Protein AF-A0A1P8WMQ2-F1 (afdb_monomer_lite)

Sequence (326 aa):
MNGSSTKLGIHRESLTVIGVAVLLTVVLLLLAFRSSSQPVKRKQDEFTGTETSKLLRLKKTDAVCQELLKRNGISLPVLRDCLLHLAKSRRTTNLNILLEWIKALPADAPYSEQQNASRVLSDMSATQRQHGQEQMSQWSKDDLSIAAKRMVTATELAAGPDRFDLPSTARETDRLKECLIVLPLIPSVAVQESYYDDIQLLLARSTHEQSTADDPLQRLLITTIARMRGRDADRARDLVELIVAKQHSALAIASLDQLPAESWPDQQLGFLAAAVIAFVADSNSEAERQTGFELGEKIANRLPEEKRSRFTKRLAELRANDSESR

Secondary structure (DSSP, 8-state):
---------SHHHHHHHHHHHHHHHHHHHHHHHHHT-------GGGGTT--HHHHTTS---HHHHHHHHTSTT--HHHHHHHHHHHHHHHTS-HHHHHHHHHHT--TT--HHHHHHHHHHHHTS-HHHHHHHHHHHHTS-GGG--HHHHHHHHHHHHTSSSS---TGGGGGSHHHHHHHHHHGGG---HHHHHHTHHHHHHHHHHHHHH---TT-HHHHHHHHHHHH--S-HHHHHHHHHHHHHTTSSHHHHHHHHTTS-GGGS-GGGHHHHHHHHHHHHHH---HHHHHHHHHHHHHHHHHS-HHHHHHHHHHHHHHHHHHHHT-

Radius of gyration: 30.51 Å; chains: 1; bounding box: 117×45×70 Å

Structure (mmCIF, N/CA/C/O backbone):
data_AF-A0A1P8WMQ2-F1
#
_entry.id   AF-A0A1P8WMQ2-F1
#
loop_
_atom_site.group_PDB
_atom_site.id
_atom_site.type_symbol
_atom_site.label_atom_id
_atom_site.label_alt_id
_atom_site.label_comp_id
_atom_site.label_asym_id
_atom_site.label_entity_id
_atom_site.label_seq_id
_atom_site.pdbx_PDB_ins_code
_atom_site.Cartn_x
_atom_site.Cartn_y
_atom_site.Cartn_z
_atom_site.occupancy
_atom_site.B_iso_or_equiv
_atom_site.auth_seq_id
_atom_site.auth_comp_id
_atom_site.auth_asym_id
_atom_site.auth_atom_id
_atom_site.pdbx_PDB_model_num
ATOM 1 N N . MET A 1 1 ? 88.265 -22.945 -44.107 1.00 40.03 1 MET A N 1
ATOM 2 C CA . MET A 1 1 ? 87.199 -23.217 -45.093 1.00 40.03 1 MET A CA 1
ATOM 3 C C . MET A 1 1 ? 85.959 -22.491 -44.619 1.00 40.03 1 MET A C 1
ATOM 5 O O . MET A 1 1 ? 85.492 -22.746 -43.518 1.00 40.03 1 MET A O 1
ATOM 9 N N . ASN A 1 2 ? 85.550 -21.503 -45.410 1.00 47.12 2 ASN A N 1
ATOM 10 C CA . ASN A 1 2 ? 84.383 -20.652 -45.198 1.00 47.12 2 ASN A CA 1
ATOM 11 C C . ASN A 1 2 ? 83.093 -21.430 -45.480 1.00 47.12 2 ASN A C 1
ATOM 13 O O . ASN A 1 2 ? 83.092 -22.292 -46.358 1.00 47.12 2 ASN A O 1
ATOM 17 N N . GLY A 1 3 ? 81.990 -21.063 -44.822 1.00 43.62 3 GLY A N 1
ATOM 18 C CA . GLY A 1 3 ? 80.672 -21.548 -45.228 1.00 43.62 3 GLY A CA 1
ATOM 19 C C . GLY A 1 3 ? 79.496 -21.139 -44.339 1.00 43.62 3 GLY A C 1
ATOM 20 O O . GLY A 1 3 ? 79.123 -21.880 -43.444 1.00 43.62 3 GLY A O 1
ATOM 21 N N . SER A 1 4 ? 78.851 -20.027 -44.711 1.00 47.84 4 SER A N 1
ATOM 22 C CA . SER A 1 4 ? 77.386 -19.848 -44.726 1.00 47.84 4 SER A CA 1
ATOM 23 C C . SER A 1 4 ? 76.618 -19.730 -43.394 1.00 47.84 4 SER A C 1
ATOM 25 O O . SER A 1 4 ? 75.991 -20.675 -42.921 1.00 47.84 4 SER A O 1
ATOM 27 N N . SER A 1 5 ? 76.504 -18.488 -42.912 1.00 57.53 5 SER A N 1
ATOM 28 C CA . SER A 1 5 ? 75.368 -17.998 -42.120 1.00 57.53 5 SER A CA 1
ATOM 29 C C . SER A 1 5 ? 74.633 -16.940 -42.944 1.00 57.53 5 SER A C 1
ATOM 31 O O . SER A 1 5 ? 75.267 -15.973 -43.358 1.00 57.53 5 SER A O 1
ATOM 33 N N . THR A 1 6 ? 73.345 -17.148 -43.246 1.00 57.28 6 THR A N 1
ATOM 34 C CA . THR A 1 6 ? 72.311 -16.119 -43.526 1.00 57.28 6 THR A CA 1
ATOM 35 C C . THR A 1 6 ? 71.041 -16.780 -44.074 1.00 57.28 6 THR A C 1
ATOM 37 O O . THR A 1 6 ? 71.061 -17.316 -45.176 1.00 57.28 6 THR A O 1
ATOM 40 N N . LYS A 1 7 ? 69.932 -16.719 -43.317 1.00 56.50 7 LYS A N 1
ATOM 41 C CA . LYS A 1 7 ? 68.525 -16.610 -43.786 1.00 56.50 7 LYS A CA 1
ATOM 42 C C . LYS A 1 7 ? 67.560 -16.795 -42.604 1.00 56.50 7 LYS A C 1
ATOM 44 O O . LYS A 1 7 ? 66.983 -17.855 -42.409 1.00 56.50 7 LYS A O 1
ATOM 49 N N . LEU A 1 8 ? 67.387 -15.748 -41.799 1.00 55.06 8 LEU A N 1
ATOM 50 C CA . LEU A 1 8 ? 66.342 -15.683 -40.765 1.00 55.06 8 LEU A CA 1
ATOM 51 C C . LEU A 1 8 ? 65.980 -14.213 -40.492 1.00 55.06 8 LEU A C 1
ATOM 53 O O . LEU A 1 8 ? 66.166 -13.696 -39.400 1.00 55.06 8 LEU A O 1
ATOM 57 N N . GLY A 1 9 ? 65.538 -13.503 -41.534 1.00 54.78 9 GLY A N 1
ATOM 58 C CA . GLY A 1 9 ? 65.237 -12.066 -41.450 1.00 54.78 9 GLY A CA 1
ATOM 59 C C . GLY A 1 9 ? 63.904 -11.622 -42.052 1.00 54.78 9 GLY A C 1
ATOM 60 O O . GLY A 1 9 ? 63.552 -10.466 -41.898 1.00 54.78 9 GLY A O 1
ATOM 61 N N . ILE A 1 10 ? 63.144 -12.504 -42.715 1.00 55.53 10 ILE A N 1
ATOM 62 C CA . ILE A 1 10 ? 62.021 -12.069 -43.576 1.00 55.53 10 ILE A CA 1
ATOM 63 C C . ILE A 1 10 ? 60.633 -12.301 -42.934 1.00 55.53 10 ILE A C 1
ATOM 65 O O . ILE A 1 10 ? 59.651 -11.697 -43.346 1.00 55.53 10 ILE A O 1
ATOM 69 N N . HIS A 1 11 ? 60.515 -13.095 -41.861 1.00 55.16 11 HIS A N 1
ATOM 70 C CA . HIS A 1 11 ? 59.199 -13.432 -41.280 1.00 55.16 11 HIS A CA 1
ATOM 71 C C . HIS A 1 11 ? 58.658 -12.471 -40.208 1.00 55.16 11 HIS A C 1
ATOM 73 O O . HIS A 1 11 ? 57.500 -12.602 -39.814 1.00 55.16 11 HIS A O 1
ATOM 79 N N . ARG A 1 12 ? 59.446 -11.504 -39.720 1.00 54.72 12 ARG A N 1
ATOM 80 C CA . ARG A 1 12 ? 58.975 -10.564 -38.681 1.00 54.72 12 ARG A CA 1
ATOM 81 C C . ARG A 1 12 ? 58.206 -9.366 -39.235 1.00 54.72 12 ARG A C 1
ATOM 83 O O . ARG A 1 12 ? 57.343 -8.848 -38.535 1.00 54.72 12 ARG A O 1
ATOM 90 N N . GLU A 1 13 ? 58.452 -8.973 -40.480 1.00 54.81 13 GLU A N 1
ATOM 91 C CA . GLU A 1 13 ? 57.785 -7.811 -41.083 1.00 54.81 13 GLU A CA 1
ATOM 92 C C . GLU A 1 13 ? 56.382 -8.138 -41.621 1.00 54.81 13 GLU A C 1
ATOM 94 O O . GLU A 1 13 ? 55.513 -7.274 -41.640 1.00 54.81 13 GLU A O 1
ATOM 99 N N . SER A 1 14 ? 56.091 -9.396 -41.978 1.00 57.28 14 SER A N 1
ATOM 100 C CA . SER A 1 14 ? 54.757 -9.779 -42.472 1.00 57.28 14 SER A CA 1
ATOM 101 C C . SER A 1 14 ? 53.695 -9.880 -41.367 1.00 57.28 14 SER A C 1
ATOM 103 O O . SER A 1 14 ? 52.508 -9.696 -41.626 1.00 57.28 14 SER A O 1
ATOM 105 N N . LEU A 1 15 ? 54.101 -10.164 -40.125 1.00 61.41 15 LEU A N 1
ATOM 106 C CA . LEU A 1 15 ? 53.186 -10.328 -38.986 1.00 61.41 15 LEU A CA 1
ATOM 107 C C . LEU A 1 15 ? 52.660 -8.991 -38.447 1.00 61.41 15 LEU A C 1
ATOM 109 O O . LEU A 1 15 ? 51.508 -8.908 -38.022 1.00 61.41 15 LEU A O 1
ATOM 113 N N . THR A 1 16 ? 53.465 -7.931 -38.509 1.00 72.88 16 THR A N 1
ATOM 114 C CA . THR A 1 16 ? 53.054 -6.590 -38.068 1.00 72.88 16 THR A CA 1
ATOM 115 C C . THR A 1 16 ? 52.024 -5.977 -39.015 1.00 72.88 16 THR A C 1
ATOM 117 O O . THR A 1 16 ? 51.050 -5.384 -38.555 1.00 72.88 16 THR A O 1
ATOM 120 N N . VAL A 1 17 ? 52.164 -6.191 -40.327 1.00 75.00 17 VAL A N 1
ATOM 121 C CA . VAL A 1 17 ? 51.228 -5.667 -41.337 1.00 75.00 17 VAL A CA 1
ATOM 122 C C . VAL A 1 17 ? 49.832 -6.287 -41.197 1.00 75.00 17 VAL A C 1
ATOM 124 O O . VAL A 1 17 ? 48.832 -5.569 -41.243 1.00 75.00 17 VAL A O 1
ATOM 127 N N . ILE A 1 18 ? 49.743 -7.599 -40.952 1.00 76.88 18 ILE A N 1
ATOM 128 C CA . ILE A 1 18 ? 48.455 -8.291 -40.765 1.00 76.88 18 ILE A CA 1
ATOM 129 C C . ILE A 1 18 ? 47.770 -7.832 -39.469 1.00 76.88 18 ILE A C 1
ATOM 131 O O . ILE A 1 18 ? 46.569 -7.563 -39.472 1.00 76.88 18 ILE A O 1
ATOM 135 N N . GLY A 1 19 ? 48.527 -7.684 -38.375 1.00 82.19 19 GLY A N 1
ATOM 136 C CA . GLY A 1 19 ? 47.988 -7.203 -37.098 1.00 82.19 19 GLY A CA 1
ATOM 137 C C . GLY A 1 19 ? 47.389 -5.798 -37.200 1.00 82.19 19 GLY A C 1
ATOM 138 O O . GLY A 1 19 ? 46.280 -5.563 -36.720 1.00 82.19 19 GLY A O 1
ATOM 139 N N . VAL A 1 20 ? 48.077 -4.884 -37.893 1.00 84.50 20 VAL A N 1
ATOM 140 C CA . VAL A 1 20 ? 47.580 -3.519 -38.124 1.00 84.50 20 VAL A CA 1
ATOM 141 C C . VAL A 1 20 ? 46.325 -3.528 -38.998 1.00 84.50 20 VAL A C 1
ATOM 143 O O . VAL A 1 20 ? 45.366 -2.836 -38.670 1.00 84.50 20 VAL A O 1
ATOM 146 N N . ALA A 1 21 ? 46.273 -4.345 -40.055 1.00 85.81 21 ALA A N 1
ATOM 147 C CA . ALA A 1 21 ? 45.102 -4.431 -40.929 1.00 85.81 21 ALA A CA 1
ATOM 148 C C . ALA A 1 21 ? 43.848 -4.940 -40.195 1.00 85.81 21 ALA A C 1
ATOM 150 O O . ALA A 1 21 ? 42.768 -4.364 -40.346 1.00 85.81 21 ALA A O 1
ATOM 151 N N . VAL A 1 22 ? 43.975 -5.969 -39.349 1.00 89.38 22 VAL A N 1
ATOM 152 C CA . VAL A 1 22 ? 42.849 -6.485 -38.548 1.00 89.38 22 VAL A CA 1
ATOM 153 C C . VAL A 1 22 ? 42.366 -5.434 -37.552 1.00 89.38 22 VAL A C 1
ATOM 155 O O . VAL A 1 22 ? 41.166 -5.181 -37.459 1.00 89.38 22 VAL A O 1
ATOM 158 N N . LEU A 1 23 ? 43.288 -4.768 -36.855 1.00 90.94 23 LEU A N 1
ATOM 159 C CA . LEU A 1 23 ? 42.944 -3.753 -35.861 1.00 90.94 23 LEU A CA 1
ATOM 160 C C . LEU A 1 23 ? 42.266 -2.540 -36.516 1.00 90.94 23 LEU A C 1
ATOM 162 O O . LEU A 1 23 ? 41.264 -2.043 -36.008 1.00 90.94 23 LEU A O 1
ATOM 166 N N . LEU A 1 24 ? 42.733 -2.135 -37.698 1.00 91.75 24 LEU A N 1
ATOM 167 C CA . LEU A 1 24 ? 42.133 -1.058 -38.483 1.00 91.75 24 LEU A CA 1
ATOM 168 C C . LEU A 1 24 ? 40.743 -1.443 -39.013 1.00 91.75 24 LEU A C 1
ATOM 170 O O . LEU A 1 24 ? 39.838 -0.614 -39.006 1.00 91.75 24 LEU A O 1
ATOM 174 N N . THR A 1 25 ? 40.533 -2.710 -39.380 1.00 90.62 25 THR A N 1
ATOM 175 C CA . THR A 1 25 ? 39.216 -3.223 -39.798 1.00 90.62 25 THR A CA 1
ATOM 176 C C . THR A 1 25 ? 38.229 -3.251 -38.628 1.00 90.62 25 THR A C 1
ATOM 178 O O . THR A 1 25 ? 37.079 -2.849 -38.786 1.00 90.62 25 THR A O 1
ATOM 181 N N . VAL A 1 26 ? 38.675 -3.654 -37.432 1.00 90.25 26 VAL A N 1
ATOM 182 C CA . VAL A 1 26 ? 37.856 -3.617 -36.208 1.00 90.25 26 VAL A CA 1
ATOM 183 C C . VAL A 1 26 ? 37.516 -2.175 -35.828 1.00 90.25 26 VAL A C 1
ATOM 185 O O . VAL A 1 26 ? 36.362 -1.882 -35.532 1.00 90.25 26 VAL A O 1
ATOM 188 N N . VAL A 1 27 ? 38.477 -1.250 -35.901 1.00 91.94 27 VAL A N 1
ATOM 189 C CA . VAL A 1 27 ? 38.238 0.178 -35.641 1.00 91.94 27 VAL A CA 1
ATOM 190 C C . VAL A 1 27 ? 37.278 0.776 -36.670 1.00 91.94 27 VAL A C 1
ATOM 192 O O . VAL A 1 27 ? 36.362 1.495 -36.282 1.00 91.94 27 VAL A O 1
ATOM 195 N N . LEU A 1 28 ? 37.417 0.454 -37.959 1.00 88.25 28 LEU A N 1
ATOM 196 C CA . LEU A 1 28 ? 36.492 0.911 -39.000 1.00 88.25 28 LEU A CA 1
ATOM 197 C C . LEU A 1 28 ? 35.087 0.330 -38.822 1.00 88.25 28 LEU A C 1
ATOM 199 O O . LEU A 1 28 ? 34.116 1.061 -38.991 1.00 88.25 28 LEU A O 1
ATOM 203 N N . LEU A 1 29 ? 34.959 -0.937 -38.420 1.00 85.69 29 LEU A N 1
ATOM 204 C CA . LEU A 1 29 ? 33.667 -1.538 -38.082 1.00 85.69 29 LEU A CA 1
ATOM 205 C C . LEU A 1 29 ? 33.037 -0.873 -36.854 1.00 85.69 29 LEU A C 1
ATOM 207 O O . LEU A 1 29 ? 31.845 -0.575 -36.875 1.00 85.69 29 LEU A O 1
ATOM 211 N N . LEU A 1 30 ? 33.828 -0.574 -35.819 1.00 81.00 30 LEU A N 1
ATOM 212 C CA . LEU A 1 30 ? 33.362 0.145 -34.632 1.00 81.00 30 LEU A CA 1
ATOM 213 C C . LEU A 1 30 ? 32.960 1.590 -34.960 1.00 81.00 30 LEU A C 1
ATOM 215 O O . LEU A 1 30 ? 31.940 2.062 -34.465 1.00 81.00 30 LEU A O 1
ATOM 219 N N . LEU A 1 31 ? 33.706 2.284 -35.824 1.00 78.12 31 LEU A N 1
ATOM 220 C CA . LEU A 1 31 ? 33.379 3.639 -36.279 1.00 78.12 31 LEU A CA 1
ATOM 221 C C . LEU A 1 31 ? 32.151 3.659 -37.197 1.00 78.12 31 LEU A C 1
ATOM 223 O O . LEU A 1 31 ? 31.307 4.541 -37.048 1.00 78.12 31 LEU A O 1
ATOM 227 N N . ALA A 1 32 ? 31.996 2.674 -38.084 1.00 73.50 32 ALA A N 1
ATOM 228 C CA . ALA A 1 32 ? 30.803 2.518 -38.913 1.00 73.50 32 ALA A CA 1
ATOM 229 C C . ALA A 1 32 ? 29.560 2.221 -38.058 1.00 73.50 32 ALA A C 1
ATOM 231 O O . ALA A 1 32 ? 28.500 2.804 -38.290 1.00 73.50 32 ALA A O 1
ATOM 232 N N . PHE A 1 33 ? 29.698 1.408 -37.003 1.00 67.75 33 PHE A N 1
ATOM 233 C CA . PHE A 1 33 ? 28.628 1.196 -36.022 1.00 67.75 33 PHE A CA 1
ATOM 234 C C . PHE A 1 33 ? 28.303 2.464 -35.221 1.00 67.75 33 PHE A C 1
ATOM 236 O O . PHE A 1 33 ? 27.142 2.705 -34.894 1.00 67.75 33 PHE A O 1
ATOM 243 N N . ARG A 1 34 ? 29.305 3.306 -34.936 1.00 62.19 34 ARG A N 1
ATOM 244 C CA . ARG A 1 34 ? 29.126 4.566 -34.198 1.00 62.19 34 ARG A CA 1
ATOM 245 C C . ARG A 1 34 ? 28.547 5.695 -35.060 1.00 62.19 34 ARG A C 1
ATOM 247 O O . ARG A 1 34 ? 27.871 6.569 -34.533 1.00 62.19 34 ARG A O 1
ATOM 254 N N . SER A 1 35 ? 28.774 5.686 -36.375 1.00 45.72 35 SER A N 1
ATOM 255 C CA . SER A 1 35 ? 28.291 6.731 -37.293 1.00 45.72 35 SER A CA 1
ATOM 256 C C . SER A 1 35 ? 26.797 6.601 -37.635 1.00 45.72 35 SER A C 1
ATOM 258 O O . SER A 1 35 ? 26.162 7.583 -38.013 1.00 45.72 35 SER A O 1
ATOM 260 N N . SER A 1 36 ? 26.189 5.428 -37.412 1.00 45.06 36 SER A N 1
ATOM 261 C CA . SER A 1 36 ? 24.751 5.211 -37.639 1.00 45.06 36 SER A CA 1
ATOM 262 C C . SER A 1 36 ? 23.843 5.707 -36.499 1.00 45.06 36 SER A C 1
ATOM 264 O O . SER A 1 36 ? 22.626 5.529 -36.570 1.00 45.06 36 SER A O 1
ATOM 266 N N . SER A 1 37 ? 24.379 6.344 -35.455 1.00 48.06 37 SER A N 1
ATOM 267 C CA . SER A 1 37 ? 23.577 6.971 -34.400 1.00 48.06 37 SER A CA 1
ATOM 268 C C . SER A 1 37 ? 23.373 8.466 -34.657 1.00 48.06 37 SER A C 1
ATOM 270 O O . SER A 1 37 ? 23.621 9.287 -33.773 1.00 48.06 37 SER A O 1
ATOM 272 N N . GLN A 1 38 ? 22.930 8.855 -35.860 1.00 46.28 38 GLN A N 1
ATOM 273 C CA . GLN A 1 38 ? 22.302 10.170 -35.974 1.00 46.28 38 GLN A CA 1
ATOM 274 C C . GLN A 1 38 ? 21.093 10.178 -35.028 1.00 46.28 38 GLN A C 1
ATOM 276 O O . GLN A 1 38 ? 20.305 9.225 -35.060 1.00 46.28 38 GLN A O 1
ATOM 281 N N . PRO A 1 39 ? 20.931 11.201 -34.168 1.00 45.75 39 PRO A N 1
ATOM 282 C CA . PRO A 1 39 ? 19.717 11.347 -33.394 1.00 45.75 39 PRO A CA 1
ATOM 283 C C . PRO A 1 39 ? 18.604 11.555 -34.411 1.00 45.75 39 PRO A C 1
ATOM 285 O O . PRO A 1 39 ? 18.442 12.641 -34.965 1.00 45.75 39 PRO A O 1
ATOM 288 N N . VAL A 1 40 ? 17.865 10.485 -34.712 1.00 53.41 40 VAL A N 1
ATOM 289 C CA . VAL A 1 40 ? 16.585 10.592 -35.398 1.00 53.41 40 VAL A CA 1
ATOM 290 C C . VAL A 1 40 ? 15.850 11.671 -34.620 1.00 53.41 40 VAL A C 1
ATOM 292 O O . VAL A 1 40 ? 15.599 11.477 -33.429 1.00 53.41 40 VAL A O 1
ATOM 295 N N . LYS A 1 41 ? 15.589 12.822 -35.254 1.00 50.16 41 LYS A N 1
ATOM 296 C CA . LYS A 1 41 ? 14.645 13.832 -34.767 1.00 50.16 41 LYS A CA 1
ATOM 297 C C . LYS A 1 41 ? 13.323 13.085 -34.621 1.00 50.16 41 LYS A C 1
ATOM 299 O O . LYS A 1 41 ? 12.577 12.909 -35.581 1.00 50.16 41 LYS A O 1
ATOM 304 N N . ARG A 1 42 ? 13.154 12.446 -33.464 1.00 52.84 42 ARG A N 1
ATOM 305 C CA . ARG A 1 42 ? 12.081 11.504 -33.187 1.00 52.84 42 ARG A CA 1
ATOM 306 C C . ARG A 1 42 ? 10.810 12.323 -33.235 1.00 52.84 42 ARG A C 1
ATOM 308 O O . ARG A 1 42 ? 10.749 13.386 -32.627 1.00 52.84 42 ARG A O 1
ATOM 315 N N . LYS A 1 43 ? 9.796 11.791 -33.909 1.00 57.00 43 LYS A N 1
ATOM 316 C CA . LYS A 1 43 ? 8.401 12.233 -33.840 1.00 57.00 43 LYS A CA 1
ATOM 317 C C . LYS A 1 43 ? 7.815 12.065 -32.419 1.00 57.00 43 LYS A C 1
ATOM 319 O O . LYS A 1 43 ? 6.724 11.540 -32.254 1.00 57.00 43 LYS A O 1
ATOM 324 N N . GLN A 1 44 ? 8.563 12.411 -31.371 1.00 57.28 44 GLN A N 1
ATOM 325 C CA . GLN A 1 44 ? 8.113 12.329 -29.983 1.00 57.28 44 GLN A CA 1
ATOM 326 C C . GLN A 1 44 ? 6.939 13.278 -29.726 1.00 57.28 44 GLN A C 1
ATOM 328 O O . GLN A 1 44 ? 6.111 12.972 -28.878 1.00 57.28 44 GLN A O 1
ATOM 333 N N . ASP A 1 45 ? 6.800 14.332 -30.533 1.00 65.44 45 ASP A N 1
ATOM 334 C CA . ASP A 1 45 ? 5.677 15.266 -30.452 1.00 65.44 45 ASP A CA 1
ATOM 335 C C . ASP A 1 45 ? 4.377 14.735 -31.084 1.00 65.44 45 ASP A C 1
ATOM 337 O O . ASP A 1 45 ? 3.330 15.353 -30.924 1.00 65.44 45 ASP A O 1
ATOM 341 N N . GLU A 1 46 ? 4.399 13.589 -31.783 1.00 82.75 46 GLU A N 1
ATOM 342 C CA . GLU A 1 46 ? 3.223 13.073 -32.512 1.00 82.75 46 GLU A CA 1
ATOM 343 C C . GLU A 1 46 ? 2.084 12.629 -31.579 1.00 82.75 46 GLU A C 1
ATOM 345 O O . GLU A 1 46 ? 0.925 12.610 -31.987 1.00 82.75 46 GLU A O 1
ATOM 350 N N . PHE A 1 47 ? 2.386 12.306 -30.317 1.00 88.31 47 PHE A N 1
ATOM 351 C CA . PHE A 1 47 ? 1.404 11.773 -29.364 1.00 88.31 47 PHE A CA 1
ATOM 352 C C . PHE A 1 47 ? 1.118 12.694 -28.172 1.00 88.31 47 PHE A C 1
ATOM 354 O O . PHE A 1 47 ? 0.257 12.374 -27.340 1.00 88.31 47 PHE A O 1
ATOM 361 N N . THR A 1 48 ? 1.785 13.847 -28.096 1.00 85.94 48 THR A N 1
ATOM 362 C CA . THR A 1 48 ? 1.558 14.843 -27.044 1.00 85.94 48 THR A CA 1
ATOM 363 C C . THR A 1 48 ? 0.092 15.286 -27.065 1.00 85.94 48 THR A C 1
ATOM 365 O O . THR A 1 48 ? -0.449 15.644 -28.106 1.00 85.94 48 THR A O 1
ATOM 368 N N . GLY A 1 49 ? -0.592 15.202 -25.921 1.00 87.94 49 GLY A N 1
ATOM 369 C CA . GLY A 1 49 ? -2.021 15.535 -25.809 1.00 87.94 49 GLY A CA 1
ATOM 370 C C . GLY A 1 49 ? -2.998 14.435 -26.253 1.00 87.94 49 GLY A C 1
ATOM 371 O O . GLY A 1 49 ? -4.202 14.579 -26.054 1.00 87.94 49 GLY A O 1
ATOM 372 N N . THR A 1 50 ? -2.522 13.302 -26.781 1.00 92.94 50 THR A N 1
ATOM 373 C CA . THR A 1 50 ? -3.402 12.151 -27.048 1.00 92.94 50 THR A CA 1
ATOM 374 C C . THR A 1 50 ? -3.843 11.509 -25.729 1.00 92.94 50 THR A C 1
ATOM 376 O O . THR A 1 50 ? -3.024 11.273 -24.838 1.00 92.94 50 THR A O 1
ATOM 379 N N . GLU A 1 51 ? -5.137 11.217 -25.590 1.00 95.19 51 GLU A N 1
ATOM 380 C CA . GLU A 1 51 ? -5.688 10.499 -24.432 1.00 95.19 51 GLU A CA 1
ATOM 381 C C . GLU A 1 51 ? -5.166 9.055 -24.358 1.00 95.19 51 GLU A C 1
ATOM 383 O O . GLU A 1 51 ? -5.037 8.377 -25.381 1.00 95.19 51 GLU A O 1
ATOM 388 N N . THR A 1 52 ? -4.957 8.533 -23.145 1.00 95.06 52 THR A N 1
ATOM 389 C CA . THR A 1 52 ? -4.500 7.147 -22.921 1.00 95.06 52 THR A CA 1
ATOM 390 C C . THR A 1 52 ? -5.412 6.118 -23.600 1.00 95.06 52 THR A C 1
ATOM 392 O O . THR A 1 52 ? -4.930 5.168 -24.211 1.00 95.06 52 THR A O 1
ATOM 395 N N . SER A 1 53 ? -6.732 6.334 -23.576 1.00 95.75 53 SER A N 1
ATOM 396 C CA . SER A 1 53 ? -7.727 5.472 -24.235 1.00 95.75 53 SER A CA 1
ATOM 397 C C . SER A 1 53 ? -7.524 5.377 -25.753 1.00 95.75 53 SER A C 1
ATOM 399 O O . SER A 1 53 ? -7.718 4.311 -26.338 1.00 95.75 53 SER A O 1
ATOM 401 N N . LYS A 1 54 ? -7.105 6.475 -26.394 1.00 96.31 54 LYS A N 1
ATOM 402 C CA . LYS A 1 54 ? -6.794 6.538 -27.825 1.00 96.31 54 LYS A CA 1
ATOM 403 C C . LYS A 1 54 ? -5.456 5.864 -28.109 1.00 96.31 54 LYS A C 1
ATOM 405 O O . LYS A 1 54 ? -5.398 5.046 -29.021 1.00 96.31 54 LYS A O 1
ATOM 410 N N . LEU A 1 55 ? -4.428 6.120 -27.293 1.00 96.06 55 LEU A N 1
ATOM 411 C CA . LEU A 1 55 ? -3.114 5.469 -27.418 1.00 96.06 55 LEU A CA 1
ATOM 412 C C . LEU A 1 55 ? -3.219 3.940 -27.372 1.00 96.06 55 LEU A C 1
ATOM 414 O O . LEU A 1 55 ? -2.592 3.261 -28.179 1.00 96.06 55 LEU A O 1
ATOM 418 N N . LEU A 1 56 ? -4.062 3.402 -26.486 1.00 96.62 56 LEU A N 1
ATOM 419 C CA . LEU A 1 56 ? -4.297 1.960 -26.363 1.00 96.62 56 LEU A CA 1
ATOM 420 C C . LEU A 1 56 ? -4.944 1.324 -27.606 1.00 96.62 56 LEU A C 1
ATOM 422 O O . LEU A 1 56 ? -4.832 0.115 -27.791 1.00 96.62 56 LEU A O 1
ATOM 426 N N . ARG A 1 57 ? -5.617 2.112 -28.454 1.00 96.94 57 ARG A N 1
ATOM 427 C CA . ARG A 1 57 ? -6.245 1.644 -29.704 1.00 96.94 57 ARG A CA 1
ATOM 428 C C . ARG A 1 57 ? -5.315 1.748 -30.912 1.00 96.94 57 ARG A C 1
ATOM 430 O O . ARG A 1 57 ? -5.625 1.190 -31.963 1.00 96.94 57 ARG A O 1
ATOM 437 N N . LEU A 1 58 ? -4.208 2.482 -30.795 1.00 96.25 58 LEU A N 1
ATOM 438 C CA . LEU A 1 58 ? -3.246 2.631 -31.881 1.00 96.25 58 LEU A CA 1
ATOM 439 C C . LEU A 1 58 ? -2.454 1.341 -32.094 1.00 96.25 58 LEU A C 1
ATOM 441 O O . LEU A 1 58 ? -2.293 0.509 -31.199 1.00 96.25 58 LEU A O 1
ATOM 445 N N . LYS A 1 59 ? -1.891 1.198 -33.297 1.00 96.44 59 LYS A N 1
ATOM 446 C CA . LYS A 1 59 ? -0.929 0.132 -33.573 1.00 96.44 59 LYS A CA 1
ATOM 447 C C . LYS A 1 59 ? 0.235 0.241 -32.587 1.00 96.44 59 LYS A C 1
ATOM 449 O O . LYS A 1 59 ? 0.872 1.288 -32.474 1.00 96.44 59 LYS A O 1
ATOM 454 N N . LYS A 1 60 ? 0.540 -0.872 -31.922 1.00 96.31 60 LYS A N 1
ATOM 455 C CA . LYS A 1 60 ? 1.645 -0.983 -30.970 1.00 96.31 60 LYS A CA 1
ATOM 456 C C . LYS A 1 60 ? 2.978 -0.795 -31.698 1.00 96.31 60 LYS A C 1
ATOM 458 O O . LYS A 1 60 ? 3.435 -1.679 -32.422 1.00 96.31 60 LYS A O 1
ATOM 463 N N . THR A 1 61 ? 3.541 0.396 -31.553 1.00 96.75 61 THR A N 1
ATOM 464 C CA . THR A 1 61 ? 4.863 0.787 -32.050 1.00 96.75 61 THR A CA 1
ATOM 465 C C . THR A 1 61 ? 5.728 1.209 -30.868 1.00 96.75 61 THR A C 1
ATOM 467 O O . THR A 1 61 ? 5.199 1.547 -29.808 1.00 96.75 61 THR A O 1
ATOM 470 N N . ASP A 1 62 ? 7.046 1.276 -31.055 1.00 96.00 62 ASP A N 1
ATOM 471 C CA . ASP A 1 62 ? 7.968 1.740 -30.012 1.00 96.00 62 ASP A CA 1
ATOM 472 C C . ASP A 1 62 ? 7.603 3.116 -29.450 1.00 96.00 62 ASP A C 1
ATOM 474 O O . ASP A 1 62 ? 7.750 3.342 -28.250 1.00 96.00 62 ASP A O 1
ATOM 478 N N . ALA A 1 63 ? 7.129 4.029 -30.302 1.00 94.50 63 ALA A N 1
ATOM 479 C CA . ALA A 1 63 ? 6.728 5.368 -29.887 1.00 94.50 63 ALA A CA 1
ATOM 480 C C . ALA A 1 63 ? 5.450 5.333 -29.037 1.00 94.50 63 ALA A C 1
ATOM 482 O O . ALA A 1 63 ? 5.415 5.951 -27.977 1.00 94.50 63 ALA A O 1
ATOM 483 N N . VAL A 1 64 ? 4.450 4.539 -29.438 1.00 96.38 64 VAL A N 1
ATOM 484 C CA . VAL A 1 64 ? 3.219 4.339 -28.653 1.00 96.38 64 VAL A CA 1
ATOM 485 C C . VAL A 1 64 ? 3.528 3.682 -27.306 1.00 96.38 64 VAL A C 1
ATOM 487 O O . VAL A 1 64 ? 3.034 4.141 -26.282 1.00 96.38 64 VAL A O 1
ATOM 490 N N . CYS A 1 65 ? 4.378 2.651 -27.272 1.00 97.25 65 CYS A N 1
ATOM 491 C CA . CYS A 1 65 ? 4.783 2.009 -26.020 1.00 97.25 65 CYS A CA 1
ATOM 492 C C . CYS A 1 65 ? 5.547 2.968 -25.101 1.00 97.25 65 CYS A C 1
ATOM 494 O O . CYS A 1 65 ? 5.257 3.014 -23.912 1.00 97.25 65 CYS A O 1
ATOM 496 N N . GLN A 1 66 ? 6.494 3.749 -25.629 1.00 95.88 66 GLN A N 1
ATOM 497 C CA . GLN A 1 66 ? 7.211 4.755 -24.836 1.00 95.88 66 GLN A CA 1
ATOM 498 C C . GLN A 1 66 ? 6.272 5.820 -24.285 1.00 95.88 66 GLN A C 1
ATOM 500 O O . GLN A 1 66 ? 6.430 6.225 -23.140 1.00 95.88 66 GLN A O 1
ATOM 505 N N . GLU A 1 67 ? 5.307 6.265 -25.085 1.00 95.75 67 GLU A N 1
ATOM 506 C CA . GLU A 1 67 ? 4.339 7.254 -24.639 1.00 95.75 67 GLU A CA 1
ATOM 507 C C . GLU A 1 67 ? 3.428 6.690 -23.547 1.00 95.75 67 GLU A C 1
ATOM 509 O O . GLU A 1 67 ? 3.250 7.336 -22.522 1.00 95.75 67 GLU A O 1
ATOM 514 N N . LEU A 1 68 ? 2.929 5.459 -23.706 1.00 96.19 68 LEU A N 1
ATOM 515 C CA . LEU A 1 68 ? 2.148 4.773 -22.673 1.00 96.19 68 LEU A CA 1
ATOM 516 C C . LEU A 1 68 ? 2.930 4.627 -21.361 1.00 96.19 68 LEU A C 1
ATOM 518 O O . LEU A 1 68 ? 2.367 4.884 -20.306 1.00 96.19 68 LEU A O 1
ATOM 522 N N . LEU A 1 69 ? 4.221 4.282 -21.410 1.00 95.88 69 LEU A N 1
ATOM 523 C CA . LEU A 1 69 ? 5.067 4.157 -20.213 1.00 95.88 69 LEU A CA 1
ATOM 524 C C . LEU A 1 69 ? 5.297 5.479 -19.462 1.00 95.88 69 LEU A C 1
ATOM 526 O O . LEU A 1 69 ? 5.717 5.441 -18.308 1.00 95.88 69 LEU A O 1
ATOM 530 N N . LYS A 1 70 ? 5.035 6.630 -20.093 1.00 94.25 70 LYS A N 1
ATOM 531 C CA . LYS A 1 70 ? 5.068 7.952 -19.448 1.00 94.25 70 LYS A CA 1
ATOM 532 C C . LYS A 1 70 ? 3.717 8.372 -18.867 1.00 94.25 70 LYS A C 1
ATOM 534 O O . LYS A 1 70 ? 3.637 9.423 -18.239 1.00 94.25 70 LYS A O 1
ATOM 539 N N . ARG A 1 71 ? 2.633 7.640 -19.155 1.00 94.38 71 ARG A N 1
ATOM 540 C CA . ARG A 1 71 ? 1.292 8.003 -18.689 1.00 94.38 71 ARG A CA 1
ATOM 541 C C . ARG A 1 71 ? 1.040 7.444 -17.305 1.00 94.38 71 ARG A C 1
ATOM 543 O O . ARG A 1 71 ? 1.306 6.273 -17.041 1.00 94.38 71 ARG A O 1
ATOM 550 N N . ASN A 1 72 ? 0.412 8.276 -16.481 1.00 92.75 72 ASN A N 1
ATOM 551 C CA . ASN A 1 72 ? 0.027 7.850 -15.155 1.00 92.75 72 ASN A CA 1
ATOM 552 C C . ASN A 1 72 ? -1.087 6.798 -15.207 1.00 92.75 72 ASN A C 1
ATOM 554 O O . ASN A 1 72 ? -1.978 6.858 -16.062 1.00 92.75 72 ASN A O 1
ATOM 558 N N . GLY A 1 73 ? -1.060 5.851 -14.271 1.00 90.06 73 GLY A N 1
ATOM 559 C CA . GLY A 1 73 ? -2.162 4.901 -14.078 1.00 90.06 73 GLY A CA 1
ATOM 560 C C . GLY A 1 73 ? -2.324 3.852 -15.185 1.00 90.06 73 GLY A C 1
ATOM 561 O O . GLY A 1 73 ? -3.414 3.303 -15.361 1.00 90.06 73 GLY A O 1
ATOM 562 N N . ILE A 1 74 ? -1.262 3.539 -15.934 1.00 95.06 74 ILE A N 1
ATOM 563 C CA . ILE A 1 74 ? -1.286 2.386 -16.839 1.00 95.06 74 ILE A CA 1
ATOM 564 C C . ILE A 1 74 ? -1.508 1.083 -16.065 1.00 95.06 74 ILE A C 1
ATOM 566 O O . ILE A 1 74 ? -0.932 0.844 -15.002 1.00 95.06 74 ILE A O 1
ATOM 570 N N . SER A 1 75 ? -2.351 0.210 -16.616 1.00 95.94 75 SER A N 1
ATOM 571 C CA . SER A 1 75 ? -2.597 -1.101 -16.016 1.00 95.94 75 SER A CA 1
ATOM 572 C C . SER A 1 75 ? -1.354 -1.995 -16.102 1.00 95.94 75 SER A C 1
ATOM 574 O O . SER A 1 75 ? -0.570 -1.913 -17.051 1.00 95.94 75 SER A O 1
ATOM 576 N N . LEU A 1 76 ? -1.197 -2.902 -15.135 1.00 96.50 76 LEU A N 1
ATOM 577 C CA . LEU A 1 76 ? -0.085 -3.857 -15.108 1.00 96.50 76 LEU A CA 1
ATOM 578 C C . LEU A 1 76 ? 0.028 -4.718 -16.387 1.00 96.50 76 LEU A C 1
ATOM 580 O O . LEU A 1 76 ? 1.150 -4.886 -16.871 1.00 96.50 76 LEU A O 1
ATOM 584 N N . PRO A 1 77 ? -1.072 -5.231 -16.984 1.00 97.75 77 PRO A N 1
ATOM 585 C CA . PRO A 1 77 ? -0.992 -5.920 -18.271 1.00 97.75 77 PRO A CA 1
ATOM 586 C C . PRO A 1 77 ? -0.412 -5.034 -19.377 1.00 97.75 77 PRO A C 1
ATOM 588 O O . PRO A 1 77 ? 0.521 -5.467 -20.040 1.00 97.75 77 PRO A O 1
ATOM 591 N N . VAL A 1 78 ? -0.879 -3.784 -19.520 1.00 97.75 78 VAL A N 1
ATOM 592 C CA . VAL A 1 78 ? -0.374 -2.829 -20.529 1.00 97.75 78 VAL A CA 1
ATOM 593 C C . VAL A 1 78 ? 1.111 -2.527 -20.322 1.00 97.75 78 VAL A C 1
ATOM 595 O O . VAL A 1 78 ? 1.861 -2.490 -21.300 1.00 97.75 78 VAL A O 1
ATOM 598 N N . LEU A 1 79 ? 1.548 -2.350 -19.069 1.00 97.62 79 LEU A N 1
ATOM 599 C CA . LEU A 1 79 ? 2.960 -2.164 -18.725 1.00 97.62 79 LEU A CA 1
ATOM 600 C C . LEU A 1 79 ? 3.803 -3.343 -19.231 1.00 97.62 79 LEU A C 1
ATOM 602 O O . LEU A 1 79 ? 4.705 -3.138 -20.042 1.00 97.62 79 LEU A O 1
ATOM 606 N N . ARG A 1 80 ? 3.483 -4.578 -18.813 1.00 98.06 80 ARG A N 1
ATOM 607 C CA . ARG A 1 80 ? 4.213 -5.798 -19.225 1.00 98.06 80 ARG A CA 1
ATOM 608 C C . ARG A 1 80 ? 4.284 -5.923 -20.745 1.00 98.06 80 ARG A C 1
ATOM 610 O O . ARG A 1 80 ? 5.340 -6.198 -21.314 1.00 98.06 80 ARG A O 1
ATOM 617 N N . ASP A 1 81 ? 3.164 -5.651 -21.394 1.00 97.94 81 ASP A N 1
ATOM 618 C CA . ASP A 1 81 ? 3.011 -5.667 -22.835 1.00 97.94 81 ASP A CA 1
ATOM 619 C C . ASP A 1 81 ? 3.924 -4.668 -23.556 1.00 97.94 81 ASP A C 1
ATOM 621 O O . ASP A 1 81 ? 4.460 -4.986 -24.623 1.00 97.94 81 ASP A O 1
ATOM 625 N N . CYS A 1 82 ? 4.070 -3.456 -23.018 1.00 98.25 82 CYS A N 1
ATOM 626 C CA . CYS A 1 82 ? 4.949 -2.427 -23.568 1.00 98.25 82 CYS A CA 1
ATOM 627 C C . CYS A 1 82 ? 6.422 -2.776 -23.345 1.00 98.25 82 CYS A C 1
ATOM 629 O O . CYS A 1 82 ? 7.215 -2.659 -24.281 1.00 98.25 82 CYS A O 1
ATOM 631 N N . LEU A 1 83 ? 6.777 -3.263 -22.151 1.00 98.12 83 LEU A N 1
ATOM 632 C CA . LEU A 1 83 ? 8.138 -3.702 -21.831 1.00 98.12 83 LEU A CA 1
ATOM 633 C C . LEU A 1 83 ? 8.593 -4.825 -22.774 1.00 98.12 83 LEU A C 1
ATOM 635 O O . LEU A 1 83 ? 9.669 -4.728 -23.363 1.00 98.12 83 LEU A O 1
ATOM 639 N N . LEU A 1 84 ? 7.747 -5.841 -22.993 1.00 98.12 84 LEU A N 1
ATOM 640 C CA . LEU A 1 84 ? 8.038 -6.955 -23.900 1.00 98.12 84 LEU A CA 1
ATOM 641 C C . LEU A 1 84 ? 8.211 -6.492 -25.355 1.00 98.12 84 LEU A C 1
ATOM 643 O O . LEU A 1 84 ? 9.131 -6.934 -26.048 1.00 98.12 84 LEU A O 1
ATOM 647 N N . HIS A 1 85 ? 7.335 -5.599 -25.830 1.00 98.06 85 HIS A N 1
ATOM 648 C CA . HIS A 1 85 ? 7.429 -5.059 -27.188 1.00 98.06 85 HIS A CA 1
ATOM 649 C C . HIS A 1 85 ? 8.741 -4.291 -27.395 1.00 98.06 85 HIS A C 1
ATOM 651 O O . HIS A 1 85 ? 9.465 -4.555 -28.356 1.00 98.06 85 HIS A O 1
ATOM 657 N N . LEU A 1 86 ? 9.073 -3.390 -26.466 1.00 98.06 86 LEU A N 1
ATOM 658 C CA . LEU A 1 86 ? 10.292 -2.584 -26.524 1.00 98.06 86 LEU A CA 1
ATOM 659 C C . LEU A 1 86 ? 11.555 -3.442 -26.415 1.00 98.06 86 LEU A C 1
ATOM 661 O O . LEU A 1 86 ? 12.514 -3.195 -27.145 1.00 98.06 86 LEU A O 1
ATOM 665 N N . ALA A 1 87 ? 11.549 -4.474 -25.569 1.00 97.88 87 ALA A N 1
ATOM 666 C CA . ALA A 1 87 ? 12.664 -5.407 -25.443 1.00 97.88 87 ALA A CA 1
ATOM 667 C C . ALA A 1 87 ? 12.934 -6.133 -26.770 1.00 97.88 87 ALA A C 1
ATOM 669 O O . ALA A 1 87 ? 14.072 -6.157 -27.245 1.00 97.88 87 ALA A O 1
ATOM 670 N N . LYS A 1 88 ? 11.876 -6.636 -27.429 1.00 97.94 88 LYS A N 1
ATOM 671 C CA . LYS A 1 88 ? 11.975 -7.285 -28.745 1.00 97.94 88 LYS A CA 1
ATOM 672 C C . LYS A 1 88 ? 12.467 -6.323 -29.828 1.00 97.94 88 LYS A C 1
ATOM 674 O O . LYS A 1 88 ? 13.368 -6.682 -30.583 1.00 97.94 88 LYS A O 1
ATOM 679 N N . SER A 1 89 ? 11.894 -5.120 -29.905 1.00 97.25 89 SER A N 1
ATOM 680 C CA . SER A 1 89 ? 12.264 -4.123 -30.920 1.00 97.25 89 SER A CA 1
ATOM 681 C C . SER A 1 89 ? 13.726 -3.683 -30.783 1.00 97.25 89 SER A C 1
ATOM 683 O O . SER A 1 89 ? 14.473 -3.652 -31.761 1.00 97.25 89 SER A O 1
ATOM 685 N N . ARG A 1 90 ? 14.177 -3.436 -29.546 1.00 97.38 90 ARG A N 1
ATOM 686 C CA . ARG A 1 90 ? 15.542 -2.980 -29.239 1.00 97.38 90 ARG A CA 1
ATOM 687 C C . ARG A 1 90 ? 16.565 -4.109 -29.083 1.00 97.38 90 ARG A C 1
ATOM 689 O O . ARG A 1 90 ? 17.727 -3.820 -28.818 1.00 97.38 90 ARG A O 1
ATOM 696 N N . ARG A 1 91 ? 16.157 -5.375 -29.242 1.00 97.31 91 ARG A N 1
ATOM 697 C CA . ARG A 1 91 ? 17.005 -6.572 -29.058 1.00 97.31 91 ARG A CA 1
ATOM 698 C C . ARG A 1 91 ? 17.711 -6.603 -27.694 1.00 97.31 91 ARG A C 1
ATOM 700 O O . ARG A 1 91 ? 18.896 -6.905 -27.605 1.00 97.31 91 ARG A O 1
ATOM 707 N N . THR A 1 92 ? 16.975 -6.280 -26.636 1.00 97.56 92 THR A N 1
ATOM 708 C CA . THR A 1 92 ? 17.457 -6.291 -25.246 1.00 97.56 92 THR A CA 1
ATOM 709 C C . THR A 1 92 ? 16.525 -7.130 -24.368 1.00 97.56 92 THR A C 1
ATOM 711 O O . THR A 1 92 ? 15.544 -7.694 -24.852 1.00 97.56 92 THR A O 1
ATOM 714 N N . THR A 1 93 ? 16.831 -7.261 -23.080 1.00 97.81 93 THR A N 1
ATOM 715 C CA . THR A 1 93 ? 16.004 -8.025 -22.138 1.00 97.81 93 THR A CA 1
ATOM 716 C C . THR A 1 93 ? 14.853 -7.177 -21.588 1.00 97.81 93 THR A C 1
ATOM 718 O O . THR A 1 93 ? 14.947 -5.952 -21.505 1.00 97.81 93 THR A O 1
ATOM 721 N N . ASN A 1 94 ? 13.773 -7.831 -21.146 1.00 97.25 94 ASN A N 1
ATOM 722 C CA . ASN A 1 94 ? 12.679 -7.153 -20.436 1.00 97.25 94 ASN A CA 1
ATOM 723 C C . ASN A 1 94 ? 13.177 -6.445 -19.167 1.00 97.25 94 ASN A C 1
ATOM 725 O O . ASN A 1 94 ? 12.686 -5.368 -18.844 1.00 97.25 94 ASN A O 1
ATOM 729 N N . LEU A 1 95 ? 14.160 -7.039 -18.477 1.00 97.75 95 LEU A N 1
ATOM 730 C CA . LEU A 1 95 ? 14.800 -6.447 -17.305 1.00 97.75 95 LEU A CA 1
ATOM 731 C C . LEU A 1 95 ? 15.455 -5.109 -17.654 1.00 97.75 95 LEU A C 1
ATOM 733 O O . LEU A 1 95 ? 15.176 -4.124 -16.987 1.00 97.75 95 LEU A O 1
ATOM 737 N N . ASN A 1 96 ? 16.239 -5.037 -18.732 1.00 98.19 96 ASN A N 1
ATOM 738 C CA . ASN A 1 96 ? 16.904 -3.792 -19.121 1.00 98.19 96 ASN A CA 1
ATOM 739 C C . ASN A 1 96 ? 15.893 -2.675 -19.428 1.00 98.19 96 ASN A C 1
ATOM 741 O O . ASN A 1 96 ? 16.069 -1.554 -18.961 1.00 98.19 96 ASN A O 1
ATOM 745 N N . ILE A 1 97 ? 14.800 -2.977 -20.145 1.00 98.31 97 ILE A N 1
ATOM 746 C CA . ILE A 1 97 ? 13.743 -1.979 -20.394 1.00 98.31 97 ILE A CA 1
ATOM 747 C C . ILE A 1 97 ? 13.041 -1.571 -19.093 1.00 98.31 97 ILE A C 1
ATOM 749 O O . ILE A 1 97 ? 12.749 -0.391 -18.907 1.00 98.31 97 ILE A O 1
ATOM 753 N N . LEU A 1 98 ? 12.769 -2.520 -18.187 1.00 97.94 98 LEU A N 1
ATOM 754 C CA . LEU A 1 98 ? 12.166 -2.217 -16.888 1.00 97.94 98 LEU A CA 1
ATOM 755 C C . LEU A 1 98 ? 13.066 -1.286 -16.068 1.00 97.94 98 LEU A C 1
ATOM 757 O O . LEU A 1 98 ? 12.577 -0.316 -15.504 1.00 97.94 98 LEU A O 1
ATOM 761 N N . LEU A 1 99 ? 14.367 -1.563 -16.017 1.00 98.06 99 LEU A N 1
ATOM 762 C CA . LEU A 1 99 ? 15.344 -0.769 -15.276 1.00 98.06 99 LEU A CA 1
ATOM 763 C C . LEU A 1 99 ? 15.515 0.633 -15.869 1.00 98.06 99 LEU A C 1
ATOM 765 O O . 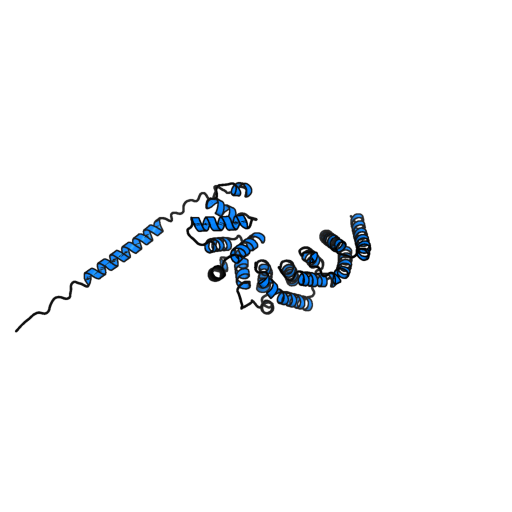LEU A 1 99 ? 15.542 1.605 -15.116 1.00 98.06 99 LEU A O 1
ATOM 769 N N . GLU A 1 100 ? 15.553 0.757 -17.201 1.00 97.69 100 GLU A N 1
ATOM 770 C CA . GLU A 1 100 ? 15.506 2.057 -17.885 1.00 97.69 100 GLU A CA 1
ATOM 771 C C . GLU A 1 100 ? 14.252 2.848 -17.493 1.00 97.69 100 GLU A C 1
ATOM 773 O O . GLU A 1 100 ? 14.337 4.039 -17.201 1.00 97.69 100 GLU A O 1
ATOM 778 N N . TRP A 1 101 ? 13.092 2.186 -17.462 1.00 97.44 101 TRP A N 1
ATOM 779 C CA . TRP A 1 101 ? 11.832 2.819 -17.087 1.00 97.44 101 TRP A CA 1
ATOM 780 C C . TRP A 1 101 ? 11.798 3.225 -15.609 1.00 97.44 101 TRP A C 1
ATOM 782 O O . TRP A 1 101 ? 11.441 4.362 -15.322 1.00 97.44 101 TRP A O 1
ATOM 792 N N . ILE A 1 102 ? 12.244 2.361 -14.688 1.00 97.56 102 ILE A N 1
ATOM 793 C CA . ILE A 1 102 ? 12.355 2.676 -13.252 1.00 97.56 102 ILE A CA 1
ATOM 794 C C . ILE A 1 102 ? 13.263 3.890 -13.039 1.00 97.56 102 ILE A C 1
ATOM 796 O O . ILE A 1 102 ? 12.892 4.812 -12.316 1.00 97.56 102 ILE A O 1
ATOM 800 N N . LYS A 1 103 ? 14.430 3.923 -13.695 1.00 97.12 103 LYS A N 1
ATOM 801 C CA . LYS A 1 103 ? 15.370 5.049 -13.605 1.00 97.12 103 LYS A CA 1
ATOM 802 C C . LYS A 1 103 ? 14.776 6.352 -14.155 1.00 97.12 103 LYS A C 1
ATOM 804 O O . LYS A 1 103 ? 15.129 7.427 -13.682 1.00 97.12 103 LYS A O 1
ATOM 809 N N . ALA A 1 104 ? 13.878 6.254 -15.135 1.00 96.38 104 ALA A N 1
ATOM 810 C CA . ALA A 1 104 ? 13.197 7.386 -15.757 1.00 96.38 104 ALA A CA 1
ATOM 811 C C . ALA A 1 104 ? 11.869 7.778 -15.078 1.00 96.38 104 ALA A C 1
ATOM 813 O O . ALA A 1 104 ? 11.195 8.680 -15.580 1.00 96.38 104 ALA A O 1
ATOM 814 N N . LEU A 1 105 ? 11.472 7.130 -13.973 1.00 96.31 105 LEU A N 1
ATOM 815 C CA . LEU A 1 105 ? 10.253 7.497 -13.248 1.00 96.31 105 LEU A CA 1
ATOM 816 C C . LEU A 1 105 ? 10.337 8.952 -12.763 1.00 96.31 105 LEU A C 1
ATOM 818 O O . LEU A 1 105 ? 11.361 9.341 -12.187 1.00 96.31 105 LEU A O 1
ATOM 822 N N . PRO A 1 106 ? 9.273 9.756 -12.934 1.00 95.75 106 PRO A N 1
ATOM 823 C CA . PRO A 1 106 ? 9.250 11.114 -12.409 1.00 95.75 106 PRO A CA 1
ATOM 824 C C . PRO A 1 106 ? 9.261 11.110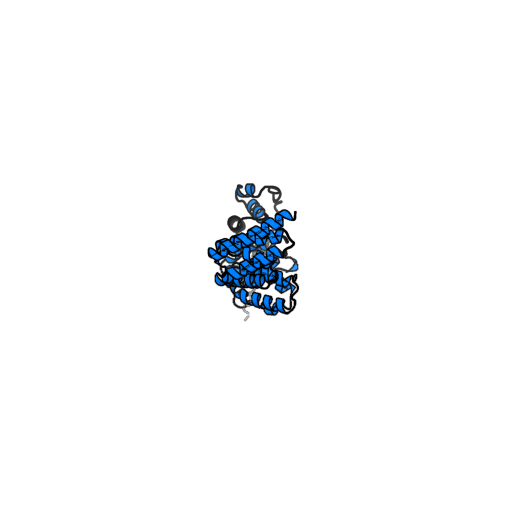 -10.870 1.00 95.75 106 PRO A C 1
ATOM 826 O O . PRO A 1 106 ? 8.928 10.115 -10.223 1.00 95.75 106 PRO A O 1
ATOM 829 N N . ALA A 1 107 ? 9.677 12.220 -10.256 1.00 94.56 107 ALA A N 1
ATOM 830 C CA . ALA A 1 107 ? 9.798 12.309 -8.796 1.00 94.56 107 ALA A CA 1
ATOM 831 C C . ALA A 1 107 ? 8.453 12.143 -8.068 1.00 94.56 107 ALA A C 1
ATOM 833 O O . ALA A 1 107 ? 8.419 11.603 -6.964 1.00 94.56 107 ALA A O 1
ATOM 834 N N . ASP A 1 108 ? 7.365 12.565 -8.708 1.00 94.00 108 ASP A N 1
ATOM 835 C CA . ASP A 1 108 ? 5.978 12.486 -8.255 1.00 94.00 108 ASP A CA 1
ATOM 836 C C . ASP A 1 108 ? 5.230 11.256 -8.804 1.00 94.00 108 ASP A C 1
ATOM 838 O O . ASP A 1 108 ? 4.001 11.211 -8.734 1.00 94.00 108 ASP A O 1
ATOM 842 N N . ALA A 1 109 ? 5.946 10.247 -9.326 1.00 95.31 109 ALA A N 1
ATOM 843 C CA . ALA A 1 109 ? 5.326 9.041 -9.873 1.00 95.31 109 ALA A CA 1
ATOM 844 C C . ALA A 1 109 ? 4.337 8.416 -8.865 1.00 95.31 109 ALA A C 1
ATOM 846 O O . ALA A 1 109 ? 4.732 8.114 -7.726 1.00 95.31 109 ALA A O 1
ATOM 847 N N . PRO A 1 110 ? 3.073 8.176 -9.261 1.00 94.75 110 PRO A N 1
ATOM 848 C CA . PRO A 1 110 ? 2.062 7.588 -8.395 1.00 94.75 110 PRO A CA 1
ATOM 849 C C . PRO A 1 110 ? 2.508 6.277 -7.745 1.00 94.75 110 PRO A C 1
ATOM 851 O O . PRO A 1 110 ? 3.214 5.455 -8.334 1.00 94.75 110 PRO A O 1
ATOM 854 N N . TYR A 1 111 ? 2.019 6.026 -6.531 1.00 93.19 111 TYR A N 1
ATOM 855 C CA . TYR A 1 111 ? 2.333 4.796 -5.800 1.00 93.19 111 TYR A CA 1
ATOM 856 C C . TYR A 1 111 ? 1.945 3.520 -6.574 1.00 93.19 111 TYR A C 1
ATOM 858 O O . TYR A 1 111 ? 2.648 2.515 -6.500 1.00 93.19 111 TYR A O 1
ATOM 866 N N . SER A 1 112 ? 0.862 3.556 -7.358 1.00 93.75 112 SER A N 1
ATOM 867 C CA . SER A 1 112 ? 0.431 2.434 -8.205 1.00 93.75 112 SER A CA 1
ATOM 868 C C . SER A 1 112 ? 1.441 2.077 -9.302 1.00 93.75 112 SER A C 1
ATOM 870 O O . SER A 1 112 ? 1.580 0.902 -9.639 1.00 93.75 112 SER A O 1
ATOM 872 N N . GLU A 1 113 ? 2.186 3.045 -9.840 1.00 95.38 113 GLU A N 1
ATOM 873 C CA . GLU A 1 113 ? 3.238 2.783 -10.830 1.00 95.38 113 GLU A CA 1
ATOM 874 C C . GLU A 1 113 ? 4.459 2.137 -10.199 1.00 95.38 113 GLU A C 1
ATOM 876 O O . GLU A 1 113 ? 4.974 1.159 -10.740 1.00 95.38 113 GLU A O 1
ATOM 881 N N . GLN A 1 114 ? 4.860 2.613 -9.019 1.00 96.56 114 GLN A N 1
ATOM 882 C CA . GLN A 1 114 ? 5.916 1.983 -8.226 1.00 96.56 114 GLN A CA 1
ATOM 883 C C . GLN A 1 114 ? 5.526 0.537 -7.880 1.00 96.56 114 GLN A C 1
ATOM 885 O O . GLN A 1 114 ? 6.300 -0.390 -8.098 1.00 96.56 114 GLN A O 1
ATOM 890 N N . GLN A 1 115 ? 4.278 0.300 -7.457 1.00 95.38 115 GLN A N 1
ATOM 891 C CA . GLN A 1 115 ? 3.766 -1.056 -7.230 1.00 95.38 115 GLN A CA 1
ATOM 892 C C . GLN A 1 115 ? 3.789 -1.922 -8.492 1.00 95.38 115 GLN A C 1
ATOM 894 O O . GLN A 1 115 ? 4.132 -3.103 -8.417 1.00 95.38 115 GLN A O 1
ATOM 899 N N . ASN A 1 116 ? 3.417 -1.369 -9.647 1.00 96.19 116 ASN A N 1
ATOM 900 C CA . ASN A 1 116 ? 3.472 -2.099 -10.908 1.00 96.19 116 ASN A CA 1
ATOM 901 C C . ASN A 1 116 ? 4.920 -2.453 -11.275 1.00 96.19 116 ASN A C 1
ATOM 903 O O . ASN A 1 116 ? 5.174 -3.599 -11.639 1.00 96.19 116 ASN A O 1
ATOM 907 N N . ALA A 1 117 ? 5.866 -1.524 -11.111 1.00 96.56 117 ALA A N 1
ATOM 908 C CA . ALA A 1 117 ? 7.291 -1.772 -11.309 1.00 96.56 117 ALA A CA 1
ATOM 909 C C . ALA A 1 117 ? 7.798 -2.902 -10.411 1.00 96.56 117 ALA A C 1
ATOM 911 O O . ALA A 1 117 ? 8.393 -3.862 -10.906 1.00 96.56 117 ALA A O 1
ATOM 912 N N . SER A 1 118 ? 7.481 -2.834 -9.115 1.00 96.44 118 SER A N 1
ATOM 913 C CA . SER A 1 118 ? 7.830 -3.871 -8.150 1.00 96.44 118 SER A CA 1
ATOM 914 C C . SER A 1 118 ? 7.274 -5.222 -8.574 1.00 96.44 118 SER A C 1
ATOM 916 O O . SER A 1 118 ? 8.018 -6.198 -8.619 1.00 96.44 118 SER A O 1
ATOM 918 N N . ARG A 1 119 ? 5.983 -5.292 -8.934 1.00 96.50 119 ARG A N 1
ATOM 919 C CA . ARG A 1 119 ? 5.330 -6.538 -9.366 1.00 96.50 119 ARG A CA 1
ATOM 920 C C . ARG A 1 119 ? 6.019 -7.144 -10.583 1.00 96.50 119 ARG A C 1
ATOM 922 O O . ARG A 1 119 ? 6.368 -8.320 -10.537 1.00 96.50 119 ARG A O 1
ATOM 929 N N . VAL A 1 120 ? 6.288 -6.345 -11.619 1.00 97.25 120 VAL A N 1
ATOM 930 C CA . VAL A 1 120 ? 7.008 -6.835 -12.805 1.00 97.25 120 VAL A CA 1
ATOM 931 C C . VAL A 1 120 ? 8.394 -7.353 -12.425 1.00 97.25 120 VAL A C 1
ATOM 933 O O . VAL A 1 120 ? 8.778 -8.413 -12.908 1.00 97.25 120 VAL A O 1
ATOM 936 N N . LEU A 1 121 ? 9.124 -6.663 -11.542 1.00 96.31 121 LEU A N 1
ATOM 937 C CA . LEU A 1 121 ? 10.421 -7.138 -11.059 1.00 96.31 121 LEU A CA 1
ATOM 938 C C . LEU A 1 121 ? 10.285 -8.462 -10.293 1.00 96.31 121 LEU A C 1
ATOM 940 O O . LEU A 1 121 ? 11.085 -9.368 -10.497 1.00 96.31 121 LEU A O 1
ATOM 944 N N . SER A 1 122 ? 9.260 -8.614 -9.449 1.00 94.25 122 SER A N 1
ATOM 945 C CA . SER A 1 122 ? 9.035 -9.846 -8.682 1.00 94.25 122 SER A CA 1
ATOM 946 C C . SER A 1 122 ? 8.631 -11.055 -9.517 1.00 94.25 122 SER A C 1
ATOM 948 O O . SER A 1 122 ? 8.923 -12.173 -9.102 1.00 94.25 122 SER A O 1
ATOM 950 N N . ASP A 1 123 ? 8.002 -10.839 -10.675 1.00 95.31 123 ASP A N 1
ATOM 951 C CA . ASP A 1 123 ? 7.649 -11.914 -11.608 1.00 95.31 123 ASP A CA 1
ATOM 952 C C . ASP A 1 123 ? 8.879 -12.473 -12.346 1.00 95.31 123 ASP A C 1
ATOM 954 O O . ASP A 1 123 ? 8.798 -13.518 -12.992 1.00 95.31 123 ASP A O 1
ATOM 958 N N . MET A 1 124 ? 10.012 -11.764 -12.304 1.00 95.56 124 MET A N 1
ATOM 959 C CA . MET A 1 124 ? 11.250 -12.206 -12.941 1.00 95.56 124 MET A CA 1
ATOM 960 C C . MET A 1 124 ? 11.905 -13.351 -12.166 1.00 95.56 124 MET A C 1
ATOM 962 O O . MET A 1 124 ? 11.703 -13.528 -10.961 1.00 95.56 124 MET A O 1
ATOM 966 N N . SER A 1 125 ? 12.752 -14.121 -12.853 1.00 94.81 125 SER A N 1
ATOM 967 C CA . SER A 1 125 ? 13.502 -15.199 -12.204 1.00 94.81 125 SER A CA 1
ATOM 968 C C . SER A 1 125 ? 14.415 -14.660 -11.096 1.00 94.81 125 SER A C 1
ATOM 970 O O . SER A 1 125 ? 14.816 -13.496 -11.111 1.00 94.81 125 SER A O 1
ATOM 972 N N . ALA A 1 126 ? 14.789 -15.507 -10.131 1.00 92.25 126 ALA A N 1
ATOM 973 C CA . ALA A 1 126 ? 15.718 -15.119 -9.065 1.00 92.25 126 ALA A CA 1
ATOM 974 C C . ALA A 1 126 ? 17.027 -14.526 -9.626 1.00 92.25 126 ALA A C 1
ATOM 976 O O . ALA A 1 126 ? 17.449 -13.463 -9.183 1.00 92.25 126 ALA A O 1
ATOM 977 N N . THR A 1 127 ? 17.593 -15.142 -10.670 1.00 93.69 127 THR A N 1
ATOM 978 C CA . THR A 1 127 ? 18.796 -14.649 -11.362 1.00 93.69 127 THR A CA 1
ATOM 979 C C . THR A 1 127 ? 18.587 -13.274 -11.997 1.00 93.69 127 THR A C 1
ATOM 981 O O . THR A 1 127 ? 19.454 -12.414 -11.900 1.00 93.69 127 THR A O 1
ATOM 984 N N . GLN A 1 128 ? 17.436 -13.033 -12.634 1.00 95.69 128 GLN A N 1
ATOM 985 C CA . GLN A 1 128 ? 17.123 -11.723 -13.214 1.00 95.69 128 GLN A CA 1
ATOM 986 C C . GLN A 1 128 ? 16.947 -10.652 -12.136 1.00 95.69 128 GLN A C 1
ATOM 988 O O . GLN A 1 128 ? 17.426 -9.536 -12.309 1.00 95.69 128 GLN A O 1
ATOM 993 N N . ARG A 1 129 ? 16.295 -10.983 -11.017 1.00 94.19 129 ARG A N 1
ATOM 994 C CA . ARG A 1 129 ? 16.137 -10.056 -9.887 1.00 94.19 129 ARG A CA 1
ATOM 995 C C . ARG A 1 129 ? 17.476 -9.699 -9.259 1.00 94.19 129 ARG A C 1
ATOM 997 O O . ARG A 1 129 ? 17.721 -8.519 -9.040 1.00 94.19 129 ARG A O 1
ATOM 1004 N N . GLN A 1 130 ? 18.347 -10.686 -9.061 1.00 93.44 130 GLN A N 1
ATOM 1005 C CA . GLN A 1 130 ? 19.708 -10.460 -8.579 1.00 93.44 130 GLN A CA 1
ATOM 1006 C C . GLN A 1 130 ? 20.496 -9.561 -9.541 1.00 93.44 130 GLN A C 1
ATOM 1008 O O . GLN A 1 130 ? 21.092 -8.576 -9.121 1.00 93.44 130 GLN A O 1
ATOM 1013 N N . HIS A 1 131 ? 20.440 -9.829 -10.848 1.00 95.50 131 HIS A N 1
ATOM 1014 C CA . HIS A 1 131 ? 21.106 -8.966 -11.821 1.00 95.50 131 HIS A CA 1
ATOM 1015 C C . HIS A 1 131 ? 20.535 -7.537 -11.823 1.00 95.50 131 HIS A C 1
ATOM 1017 O O . HIS A 1 131 ? 21.275 -6.564 -11.945 1.00 95.50 131 HIS A O 1
ATOM 1023 N N . GLY A 1 132 ? 19.218 -7.391 -11.654 1.00 95.44 132 GLY A N 1
ATOM 1024 C CA . GLY A 1 132 ? 18.575 -6.088 -11.509 1.00 95.44 132 GLY A CA 1
ATOM 1025 C C . GLY A 1 132 ? 19.030 -5.342 -10.256 1.00 95.44 132 GLY A C 1
ATOM 1026 O O . GLY A 1 132 ? 19.343 -4.159 -10.345 1.00 95.44 132 GLY A O 1
ATOM 1027 N N . GLN A 1 133 ? 19.137 -6.040 -9.123 1.00 94.06 133 GLN A N 1
ATOM 1028 C CA . GLN A 1 133 ? 19.705 -5.523 -7.873 1.00 94.06 133 GLN A CA 1
ATOM 1029 C C . GLN A 1 133 ? 21.138 -5.016 -8.074 1.00 94.06 133 GLN A C 1
ATOM 1031 O O . GLN A 1 133 ? 21.449 -3.887 -7.702 1.00 94.06 133 GLN A O 1
ATOM 1036 N N . GLU A 1 134 ? 21.991 -5.816 -8.715 1.00 95.00 134 GLU A N 1
ATOM 1037 C CA . GLU A 1 134 ? 23.379 -5.454 -9.021 1.00 95.00 134 GLU A CA 1
ATOM 1038 C C . GLU A 1 134 ? 23.479 -4.224 -9.935 1.00 95.00 134 GLU A C 1
ATOM 1040 O O . GLU A 1 134 ? 24.358 -3.388 -9.749 1.00 95.00 134 GLU A O 1
ATOM 1045 N N . GLN A 1 135 ? 22.582 -4.076 -10.915 1.00 96.38 135 GLN A N 1
ATOM 1046 C CA . GLN A 1 135 ? 22.560 -2.883 -11.766 1.00 96.38 135 GLN A CA 1
ATOM 1047 C C . GLN A 1 135 ? 22.044 -1.645 -11.021 1.00 96.38 135 GLN A C 1
ATOM 1049 O O . GLN A 1 135 ? 22.577 -0.553 -11.210 1.00 96.38 135 GLN A O 1
ATOM 1054 N N . MET A 1 136 ? 21.015 -1.800 -10.183 1.00 96.00 136 MET A N 1
ATOM 1055 C CA . MET A 1 136 ? 20.453 -0.709 -9.383 1.00 96.00 136 MET A CA 1
ATOM 1056 C C . MET A 1 136 ? 21.451 -0.170 -8.353 1.00 96.00 136 MET A C 1
ATOM 1058 O O . MET A 1 136 ? 21.519 1.041 -8.157 1.00 96.00 136 MET A O 1
ATOM 1062 N N . SER A 1 137 ? 22.261 -1.036 -7.736 1.00 93.38 137 SER A N 1
ATOM 1063 C CA . SER A 1 137 ? 23.272 -0.623 -6.751 1.00 93.38 137 SER A CA 1
ATOM 1064 C C . SER A 1 137 ? 24.415 0.200 -7.358 1.00 93.38 137 SER A C 1
ATOM 1066 O O . SER A 1 137 ? 25.094 0.936 -6.645 1.00 93.38 137 SER A O 1
ATOM 1068 N N . GLN A 1 138 ? 24.604 0.125 -8.680 1.00 95.94 138 GLN A N 1
ATOM 1069 C CA . GLN A 1 138 ? 25.572 0.935 -9.425 1.00 95.94 138 GLN A CA 1
ATOM 1070 C C . GLN A 1 138 ? 25.034 2.324 -9.799 1.00 95.94 138 GLN A C 1
ATOM 1072 O O . GLN A 1 138 ? 25.778 3.149 -10.334 1.00 95.94 138 GLN A O 1
ATOM 1077 N N . TRP A 1 139 ? 23.746 2.605 -9.580 1.0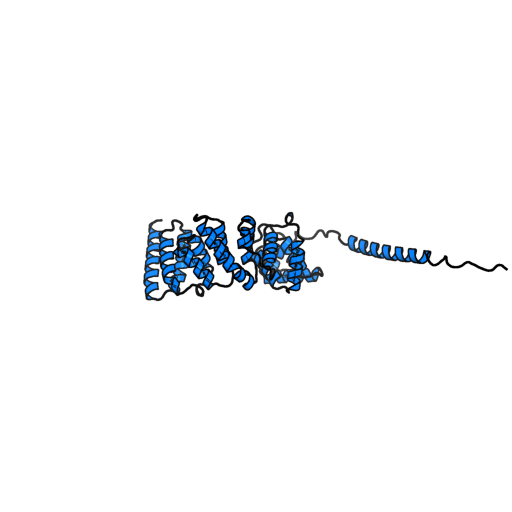0 96.75 139 TRP A N 1
ATOM 1078 C CA . TRP A 1 139 ? 23.180 3.911 -9.899 1.00 96.75 139 TRP A CA 1
ATOM 1079 C C . TRP A 1 139 ? 23.673 4.983 -8.923 1.00 96.75 139 TRP A C 1
ATOM 1081 O O . TRP A 1 139 ? 23.670 4.797 -7.707 1.00 96.75 139 TRP A O 1
ATOM 1091 N N . SER A 1 140 ? 24.047 6.146 -9.462 1.00 94.69 140 SER A N 1
ATOM 1092 C CA . SER A 1 140 ? 24.326 7.328 -8.646 1.00 94.69 140 SER A CA 1
ATOM 1093 C C . SER A 1 140 ? 23.053 7.765 -7.927 1.00 94.69 140 SER A C 1
ATOM 1095 O O . SER A 1 140 ? 22.042 8.043 -8.572 1.00 94.69 140 SER A O 1
ATOM 1097 N N . LYS A 1 141 ? 23.100 7.858 -6.593 1.00 90.81 141 LYS A N 1
ATOM 1098 C CA . LYS A 1 141 ? 21.954 8.301 -5.784 1.00 90.81 141 LYS A CA 1
ATOM 1099 C C . LYS A 1 141 ? 21.528 9.733 -6.118 1.00 90.81 141 LYS A C 1
ATOM 1101 O O . LYS 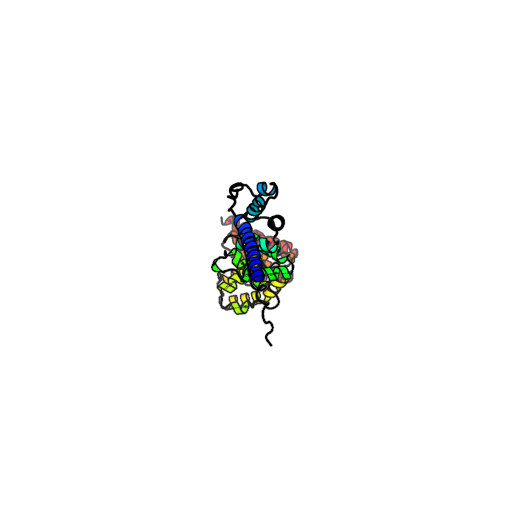A 1 141 ? 20.353 10.053 -5.958 1.00 90.81 141 LYS A O 1
ATOM 1106 N N . ASP A 1 142 ? 22.435 10.572 -6.605 1.00 93.31 142 ASP A N 1
ATOM 1107 C CA . ASP A 1 142 ? 22.134 11.971 -6.930 1.00 93.31 142 ASP A CA 1
ATOM 1108 C C . ASP A 1 142 ? 21.324 12.109 -8.227 1.00 93.31 142 ASP A C 1
ATOM 1110 O O . ASP A 1 142 ? 20.536 13.042 -8.365 1.00 93.31 142 ASP A O 1
ATOM 1114 N N . ASP A 1 143 ? 21.425 11.125 -9.125 1.00 93.44 143 ASP A N 1
ATOM 1115 C CA . ASP A 1 143 ? 20.743 11.130 -10.426 1.00 93.44 143 ASP A CA 1
ATOM 1116 C C . ASP A 1 143 ? 19.338 10.505 -10.379 1.00 93.44 143 ASP A C 1
ATOM 1118 O O . ASP A 1 143 ? 18.620 10.496 -11.382 1.00 93.44 143 ASP A O 1
ATOM 1122 N N . LEU A 1 144 ? 18.943 9.927 -9.240 1.00 96.31 144 LEU A N 1
ATOM 1123 C CA . LEU A 1 144 ? 17.673 9.220 -9.101 1.00 96.31 144 LEU A CA 1
ATOM 1124 C C . LEU A 1 144 ? 16.568 10.130 -8.564 1.00 96.31 144 LEU A C 1
ATOM 1126 O O . LEU A 1 144 ? 16.721 10.813 -7.546 1.00 96.31 144 LEU A O 1
ATOM 1130 N N . SER A 1 145 ? 15.401 10.045 -9.203 1.00 96.44 145 SER A N 1
ATOM 1131 C CA . SER A 1 145 ? 14.160 10.594 -8.663 1.00 96.44 145 SER A CA 1
ATOM 1132 C C . SER A 1 145 ? 13.776 9.901 -7.348 1.00 96.44 145 SER A C 1
ATOM 1134 O O . SER A 1 145 ? 14.239 8.798 -7.049 1.00 96.44 145 SER A O 1
ATOM 1136 N N . ILE A 1 146 ? 12.902 10.522 -6.549 1.00 95.56 146 ILE A N 1
ATOM 1137 C CA . ILE A 1 146 ? 12.428 9.934 -5.282 1.00 95.56 146 ILE A CA 1
ATOM 1138 C C . ILE A 1 146 ? 11.759 8.573 -5.527 1.00 95.56 146 ILE A C 1
ATOM 1140 O O . ILE A 1 146 ? 12.025 7.616 -4.806 1.00 95.56 146 ILE A O 1
ATOM 1144 N N . ALA A 1 147 ? 10.938 8.455 -6.573 1.00 96.12 147 ALA A N 1
ATOM 1145 C CA . ALA A 1 147 ? 10.305 7.192 -6.938 1.00 96.12 147 ALA A CA 1
ATOM 1146 C C . ALA A 1 147 ? 11.333 6.113 -7.322 1.00 96.12 147 ALA A C 1
ATOM 1148 O O . ALA A 1 147 ? 11.215 4.971 -6.883 1.00 96.12 147 ALA A O 1
ATOM 1149 N N . ALA A 1 148 ? 12.371 6.469 -8.085 1.00 96.75 148 ALA A N 1
ATOM 1150 C CA . ALA A 1 148 ? 13.433 5.530 -8.432 1.00 96.75 148 ALA A CA 1
ATOM 1151 C C . ALA A 1 148 ? 14.236 5.094 -7.193 1.00 96.75 148 ALA A C 1
ATOM 1153 O O . ALA A 1 148 ? 14.489 3.903 -7.028 1.00 96.75 148 ALA A O 1
ATOM 1154 N N . LYS A 1 149 ? 14.563 6.022 -6.279 1.00 96.62 149 LYS A N 1
ATOM 1155 C CA . LYS A 1 149 ? 15.208 5.711 -4.987 1.00 96.62 149 LYS A CA 1
ATOM 1156 C C . LYS A 1 149 ? 14.390 4.706 -4.181 1.00 96.62 149 LYS A C 1
ATOM 1158 O O . LYS A 1 149 ? 14.931 3.695 -3.750 1.00 96.62 149 LYS A O 1
ATOM 1163 N N . ARG A 1 150 ? 13.077 4.925 -4.075 1.00 96.19 150 ARG A N 1
ATOM 1164 C CA . ARG A 1 150 ? 12.150 4.007 -3.398 1.00 96.19 150 ARG A CA 1
ATOM 1165 C C . ARG A 1 150 ? 12.165 2.607 -3.992 1.00 96.19 150 ARG A C 1
ATOM 1167 O O . ARG A 1 150 ? 12.159 1.627 -3.254 1.00 96.19 150 ARG A O 1
ATOM 1174 N N . MET A 1 151 ? 12.211 2.507 -5.319 1.00 96.69 151 MET A N 1
ATOM 1175 C CA . MET A 1 151 ? 12.296 1.225 -6.015 1.00 96.69 151 MET A CA 1
ATOM 1176 C C . MET A 1 151 ? 13.607 0.488 -5.731 1.00 96.69 151 MET A C 1
ATOM 1178 O O . MET A 1 151 ? 13.578 -0.729 -5.541 1.00 96.69 151 MET A O 1
ATOM 1182 N N . VAL A 1 152 ? 14.731 1.209 -5.656 1.00 95.56 152 VAL A N 1
ATOM 1183 C CA . VAL A 1 152 ? 16.022 0.637 -5.244 1.00 95.56 152 VAL A CA 1
ATOM 1184 C C . VAL A 1 152 ? 15.932 0.130 -3.802 1.00 95.56 152 VAL A C 1
ATOM 1186 O O . VAL A 1 152 ? 16.151 -1.056 -3.574 1.00 95.56 152 VAL A O 1
ATOM 1189 N N . THR A 1 153 ? 15.488 0.963 -2.856 1.00 95.00 153 THR A N 1
ATOM 1190 C CA . THR A 1 153 ? 15.343 0.578 -1.440 1.00 95.00 153 THR A CA 1
ATOM 1191 C C . THR A 1 153 ? 14.396 -0.615 -1.257 1.00 95.00 153 THR A C 1
ATOM 1193 O O . THR A 1 153 ? 14.709 -1.548 -0.524 1.00 95.00 153 THR A O 1
ATOM 1196 N N . ALA A 1 154 ? 13.251 -0.647 -1.950 1.00 95.75 154 ALA A N 1
ATOM 1197 C CA . ALA A 1 154 ? 12.317 -1.779 -1.895 1.00 95.75 154 ALA A CA 1
ATOM 1198 C C . ALA A 1 154 ? 12.975 -3.083 -2.372 1.00 95.75 154 ALA A C 1
ATOM 1200 O O . ALA A 1 154 ? 12.727 -4.160 -1.832 1.00 95.75 154 ALA A O 1
ATOM 1201 N N . THR A 1 155 ? 13.810 -2.977 -3.402 1.00 93.69 155 THR A N 1
ATOM 1202 C CA . THR A 1 155 ? 14.517 -4.100 -4.016 1.00 93.69 155 THR A CA 1
ATOM 1203 C C . THR A 1 155 ? 15.661 -4.604 -3.129 1.00 93.69 155 THR A C 1
ATOM 1205 O O . THR A 1 155 ? 15.895 -5.813 -3.092 1.00 93.69 155 THR A O 1
ATOM 1208 N N . GLU A 1 156 ? 16.314 -3.712 -2.377 1.00 92.56 156 GLU A N 1
ATOM 1209 C CA . GLU A 1 156 ? 17.287 -4.037 -1.324 1.00 92.56 156 GLU A CA 1
ATOM 1210 C C . GLU A 1 156 ? 16.618 -4.739 -0.134 1.00 92.56 156 GLU A C 1
ATOM 1212 O O . GLU A 1 156 ? 17.058 -5.812 0.264 1.00 92.56 156 GLU A O 1
ATOM 1217 N N . LEU A 1 157 ? 15.504 -4.210 0.386 1.00 93.38 157 LEU A N 1
ATOM 1218 C CA . LEU A 1 157 ? 14.749 -4.851 1.476 1.00 93.38 157 LEU A CA 1
ATOM 1219 C C . LEU A 1 157 ? 14.174 -6.220 1.080 1.00 93.38 157 LEU A C 1
ATOM 1221 O O . LEU A 1 157 ? 13.955 -7.083 1.925 1.00 93.38 157 LEU A O 1
ATOM 1225 N N . ALA A 1 158 ? 13.914 -6.433 -0.211 1.00 92.62 158 ALA A N 1
ATOM 1226 C CA . ALA A 1 158 ? 13.471 -7.721 -0.733 1.00 92.62 158 ALA A CA 1
ATOM 1227 C C . ALA A 1 158 ? 14.608 -8.747 -0.903 1.00 92.62 158 ALA A C 1
ATOM 1229 O O . ALA A 1 158 ? 14.331 -9.913 -1.208 1.00 92.62 158 ALA A O 1
ATOM 1230 N N . ALA A 1 159 ? 15.870 -8.332 -0.766 1.00 85.44 159 ALA A N 1
ATOM 1231 C CA . ALA A 1 159 ? 17.036 -9.152 -1.053 1.00 85.44 159 ALA A CA 1
ATOM 1232 C C . ALA A 1 159 ? 17.407 -10.078 0.122 1.00 85.44 159 ALA A C 1
ATOM 1234 O O . ALA A 1 159 ? 18.288 -9.775 0.911 1.00 85.44 159 ALA A O 1
ATOM 1235 N N . GLY A 1 160 ? 16.802 -11.268 0.159 1.00 69.44 160 GLY A N 1
ATOM 1236 C CA . GLY A 1 160 ? 17.446 -12.474 0.699 1.00 69.44 160 GLY A CA 1
ATOM 1237 C C . GLY A 1 160 ? 17.837 -12.482 2.193 1.00 69.44 160 GLY A C 1
ATOM 1238 O O . GLY A 1 160 ? 17.298 -11.713 2.979 1.00 69.44 160 GLY A O 1
ATOM 1239 N N . PRO A 1 161 ? 18.691 -13.444 2.606 1.00 56.72 161 PRO A N 1
ATOM 1240 C CA . PRO A 1 161 ? 18.810 -13.917 3.994 1.00 56.72 161 PRO A CA 1
ATOM 1241 C C . PRO A 1 161 ? 19.357 -12.881 4.982 1.00 56.72 161 PRO A C 1
ATOM 1243 O O . PRO A 1 161 ? 19.067 -12.981 6.173 1.00 56.72 161 PRO A O 1
ATOM 1246 N N . ASP A 1 162 ? 20.078 -11.871 4.493 1.00 72.56 162 ASP A N 1
ATOM 1247 C CA . ASP A 1 162 ? 20.565 -10.744 5.290 1.00 72.56 162 ASP A CA 1
ATOM 1248 C C . ASP A 1 162 ? 19.466 -9.685 5.407 1.00 72.56 162 ASP A C 1
ATOM 1250 O O . ASP A 1 162 ? 19.571 -8.559 4.914 1.00 72.56 162 ASP A O 1
ATOM 1254 N N . ARG A 1 163 ? 18.362 -10.096 6.038 1.00 84.25 163 ARG A N 1
ATOM 1255 C CA . ARG A 1 163 ? 17.210 -9.240 6.296 1.00 84.25 163 ARG A CA 1
ATOM 1256 C C . ARG A 1 163 ? 17.682 -7.964 6.987 1.00 84.25 163 ARG A C 1
ATOM 1258 O O . ARG A 1 163 ? 18.322 -8.008 8.035 1.00 84.25 163 ARG A O 1
ATOM 1265 N N . PHE A 1 164 ? 17.315 -6.828 6.405 1.00 86.12 164 PHE A N 1
ATOM 1266 C CA . PHE A 1 164 ? 17.586 -5.520 6.988 1.00 86.12 164 PHE A CA 1
ATOM 1267 C C . PHE A 1 164 ? 17.035 -5.430 8.419 1.00 86.12 164 PHE A C 1
ATOM 1269 O O . PHE A 1 164 ? 15.856 -5.689 8.641 1.00 86.12 164 PHE A O 1
ATOM 1276 N N . ASP A 1 165 ? 17.867 -5.049 9.383 1.00 90.56 165 ASP A N 1
ATOM 1277 C CA . ASP A 1 165 ? 17.448 -4.864 10.775 1.00 90.56 165 ASP A CA 1
ATOM 1278 C C . ASP A 1 165 ? 16.778 -3.488 10.932 1.00 90.56 165 ASP A C 1
ATOM 1280 O O . ASP A 1 165 ? 17.445 -2.470 11.155 1.00 90.56 165 ASP A O 1
ATOM 1284 N N . LEU A 1 166 ? 15.447 -3.447 10.771 1.00 90.56 166 LEU A N 1
ATOM 1285 C CA . LEU A 1 166 ? 14.664 -2.219 10.942 1.00 90.56 166 LEU A CA 1
ATOM 1286 C C . LEU A 1 166 ? 14.878 -1.601 12.341 1.00 90.56 166 LEU A C 1
ATOM 1288 O O . LEU A 1 166 ? 15.163 -0.399 12.396 1.00 90.56 166 LEU A O 1
ATOM 1292 N N . PRO A 1 167 ? 14.812 -2.357 13.460 1.00 89.44 167 PRO A N 1
ATOM 1293 C CA . PRO A 1 167 ? 15.045 -1.830 14.802 1.00 89.44 167 PRO A CA 1
ATOM 1294 C C . PRO A 1 167 ? 16.382 -1.113 14.975 1.00 89.44 167 PRO A C 1
ATOM 1296 O O . PRO A 1 167 ? 16.424 -0.048 15.596 1.00 89.44 167 PRO A O 1
ATOM 1299 N N . SER A 1 168 ? 17.468 -1.652 14.419 1.00 87.50 168 SER A N 1
ATOM 1300 C CA . SER A 1 168 ? 18.788 -1.014 14.509 1.00 87.50 168 SER A CA 1
ATOM 1301 C C . SER A 1 168 ? 18.854 0.327 13.770 1.00 87.50 168 SER A C 1
ATOM 1303 O O . SER A 1 168 ? 19.611 1.217 14.164 1.00 87.50 168 SER A O 1
ATOM 1305 N N . THR A 1 169 ? 18.012 0.527 12.753 1.00 85.81 169 THR A N 1
ATOM 1306 C CA . THR A 1 169 ? 17.940 1.789 11.995 1.00 85.81 169 THR A CA 1
ATOM 1307 C C . THR A 1 169 ? 17.072 2.866 12.630 1.00 85.81 169 THR A C 1
ATOM 1309 O O . THR A 1 169 ? 17.005 3.974 12.106 1.00 85.81 169 THR A O 1
ATOM 1312 N N . ALA A 1 170 ? 16.488 2.612 13.804 1.00 83.25 170 ALA A N 1
ATOM 1313 C CA . ALA A 1 170 ? 15.723 3.616 14.545 1.00 83.25 170 ALA A CA 1
ATOM 1314 C C . ALA A 1 170 ? 16.534 4.878 14.897 1.00 83.25 170 ALA A C 1
ATOM 1316 O O . ALA A 1 170 ? 15.956 5.935 15.127 1.00 83.25 170 ALA A O 1
ATOM 1317 N N . ARG A 1 171 ? 17.873 4.794 14.897 1.00 86.94 171 ARG A N 1
ATOM 1318 C CA . ARG A 1 171 ? 18.769 5.951 15.084 1.00 86.94 171 ARG A CA 1
ATOM 1319 C C . ARG A 1 171 ? 18.897 6.831 13.835 1.00 86.94 171 ARG A C 1
ATOM 1321 O O . ARG A 1 171 ? 19.297 7.985 13.941 1.00 86.94 171 ARG A O 1
ATOM 1328 N N . GLU A 1 172 ? 18.567 6.293 12.666 1.00 91.94 172 GLU A N 1
ATOM 1329 C CA . GLU A 1 172 ? 18.603 6.963 11.366 1.00 91.94 172 GLU A CA 1
ATOM 1330 C C . GLU A 1 172 ? 17.164 7.225 10.900 1.00 91.94 172 GLU A C 1
ATOM 1332 O O . GLU A 1 172 ? 16.668 6.586 9.972 1.00 91.94 172 GLU A O 1
ATOM 1337 N N . THR A 1 173 ? 16.470 8.160 11.558 1.00 90.94 173 THR A N 1
ATOM 1338 C CA . THR A 1 173 ? 15.025 8.399 11.376 1.00 90.94 173 THR A CA 1
ATOM 1339 C C . THR A 1 173 ? 14.597 8.522 9.912 1.00 90.94 173 THR A C 1
ATOM 1341 O O . THR A 1 173 ? 13.575 7.956 9.524 1.00 90.94 173 THR A O 1
ATOM 1344 N N . ASP A 1 174 ? 15.369 9.222 9.079 1.00 92.88 174 ASP A N 1
ATOM 1345 C CA . ASP A 1 174 ? 15.040 9.399 7.659 1.00 92.88 174 ASP A CA 1
ATOM 1346 C C . ASP A 1 174 ? 15.141 8.091 6.871 1.00 92.88 174 ASP A C 1
ATOM 1348 O O . ASP A 1 174 ? 14.295 7.801 6.023 1.00 92.88 174 ASP A O 1
ATOM 1352 N N . ARG A 1 175 ? 16.129 7.253 7.198 1.00 92.38 175 ARG A N 1
ATOM 1353 C CA . ARG A 1 175 ? 16.287 5.935 6.586 1.00 92.38 175 ARG A CA 1
ATOM 1354 C C . ARG A 1 175 ? 15.188 4.982 7.030 1.00 92.38 175 ARG A C 1
ATOM 1356 O O . ARG A 1 175 ? 14.639 4.278 6.185 1.00 92.38 175 ARG A O 1
ATOM 1363 N N . LEU A 1 176 ? 14.840 4.981 8.318 1.00 95.00 176 LEU A N 1
ATOM 1364 C CA . LEU A 1 176 ? 13.727 4.182 8.827 1.00 95.00 176 LEU A CA 1
ATOM 1365 C C . LEU A 1 176 ? 12.420 4.574 8.128 1.00 95.00 176 LEU A C 1
ATOM 1367 O O . LEU A 1 176 ? 11.705 3.705 7.632 1.00 95.00 176 LEU A O 1
ATOM 1371 N N . LYS A 1 177 ? 12.132 5.878 8.031 1.00 95.44 177 LYS A N 1
ATOM 1372 C CA . LYS A 1 177 ? 10.946 6.381 7.324 1.00 95.44 177 LYS A CA 1
ATOM 1373 C C . LYS A 1 177 ? 10.912 5.909 5.875 1.00 95.44 177 LYS A C 1
ATOM 1375 O O . LYS A 1 177 ? 9.881 5.418 5.423 1.00 95.44 177 LYS A O 1
ATOM 1380 N N . GLU A 1 178 ? 12.030 6.010 5.162 1.00 94.88 178 GLU A N 1
ATOM 1381 C CA . GLU A 1 178 ? 12.107 5.533 3.783 1.00 94.88 178 GLU A CA 1
ATOM 1382 C C . GLU A 1 178 ? 11.834 4.024 3.696 1.00 94.88 178 GLU A C 1
ATOM 1384 O O . GLU A 1 178 ? 11.016 3.607 2.877 1.00 94.88 178 GLU A O 1
ATOM 1389 N N . CYS A 1 179 ? 12.418 3.214 4.588 1.00 95.75 179 CYS A N 1
ATOM 1390 C CA . CYS A 1 179 ? 12.177 1.768 4.633 1.00 95.75 179 CYS A CA 1
ATOM 1391 C C . CYS A 1 179 ? 10.697 1.433 4.869 1.00 95.75 179 CYS A C 1
ATOM 1393 O O . CYS A 1 179 ? 10.134 0.598 4.161 1.00 95.75 179 CYS A O 1
ATOM 1395 N N . LEU A 1 180 ? 10.043 2.116 5.813 1.00 96.94 180 LEU A N 1
ATOM 1396 C CA . LEU A 1 180 ? 8.618 1.934 6.105 1.00 96.94 180 LEU A CA 1
ATOM 1397 C C . LEU A 1 180 ? 7.729 2.315 4.909 1.00 96.94 180 LEU A C 1
ATOM 1399 O O . LEU A 1 180 ? 6.787 1.596 4.583 1.00 96.94 180 LEU A O 1
ATOM 1403 N N . ILE A 1 181 ? 8.055 3.401 4.198 1.00 96.25 181 ILE A N 1
ATOM 1404 C CA . ILE A 1 181 ? 7.316 3.832 2.998 1.00 96.25 181 ILE A CA 1
ATOM 1405 C C . ILE A 1 181 ? 7.392 2.778 1.887 1.00 96.25 181 ILE A C 1
ATOM 1407 O O . ILE A 1 181 ? 6.398 2.542 1.188 1.00 96.25 181 ILE A O 1
ATOM 1411 N N . VAL A 1 182 ? 8.563 2.165 1.697 1.00 97.12 182 VAL A N 1
ATOM 1412 C CA . VAL A 1 182 ? 8.785 1.220 0.597 1.00 97.12 182 VAL A CA 1
ATOM 1413 C C . VAL A 1 182 ? 8.390 -0.212 0.930 1.00 97.12 182 VAL A C 1
ATOM 1415 O O . VAL A 1 182 ? 8.164 -0.996 0.013 1.00 97.12 182 VAL A O 1
ATOM 1418 N N . LEU A 1 183 ? 8.252 -0.572 2.206 1.00 96.75 183 LEU A N 1
ATOM 1419 C CA . LEU A 1 183 ? 7.944 -1.943 2.610 1.00 96.75 183 LEU A CA 1
ATOM 1420 C C . LEU A 1 183 ? 6.686 -2.513 1.920 1.00 96.75 183 LEU A C 1
ATOM 1422 O O . LEU A 1 183 ? 6.754 -3.621 1.376 1.00 96.75 183 LEU A O 1
ATOM 1426 N N . PRO A 1 184 ? 5.560 -1.775 1.805 1.00 97.12 184 PRO A N 1
ATOM 1427 C CA . PRO A 1 184 ? 4.381 -2.301 1.126 1.00 97.12 184 PRO A CA 1
ATOM 1428 C C . PRO A 1 184 ? 4.529 -2.360 -0.409 1.00 97.12 184 PRO A C 1
ATOM 1430 O O . PRO A 1 184 ? 3.706 -2.996 -1.074 1.00 97.12 184 PRO A O 1
ATOM 1433 N N . LEU A 1 185 ? 5.586 -1.762 -0.988 1.00 96.56 185 LEU A N 1
ATOM 1434 C CA . LEU A 1 185 ? 5.939 -1.931 -2.406 1.00 96.56 185 LEU A CA 1
ATOM 1435 C C . LEU A 1 185 ? 6.537 -3.313 -2.696 1.00 96.56 185 LEU A C 1
ATOM 1437 O O . LEU A 1 185 ? 6.527 -3.728 -3.854 1.00 96.56 185 LEU A O 1
ATOM 1441 N N . ILE A 1 186 ? 7.046 -4.032 -1.690 1.00 96.25 186 ILE A N 1
ATOM 1442 C CA . ILE A 1 186 ? 7.689 -5.340 -1.873 1.00 96.25 186 ILE A CA 1
ATOM 1443 C C . ILE A 1 186 ? 6.638 -6.390 -2.262 1.00 96.25 186 ILE A C 1
ATOM 1445 O O . ILE A 1 186 ? 5.743 -6.670 -1.473 1.00 96.25 186 ILE A O 1
ATOM 1449 N N . PRO A 1 187 ? 6.702 -7.050 -3.429 1.00 94.12 187 PRO A N 1
ATOM 1450 C CA . PRO A 1 187 ? 5.612 -7.931 -3.858 1.00 94.12 187 PRO A CA 1
ATOM 1451 C C . PRO A 1 187 ? 5.513 -9.263 -3.108 1.00 94.12 187 PRO A C 1
ATOM 1453 O O . PRO A 1 187 ? 4.443 -9.877 -3.119 1.00 94.12 187 PRO A O 1
ATOM 1456 N N . SER A 1 188 ? 6.574 -9.699 -2.434 1.00 93.94 188 SER A N 1
ATOM 1457 C CA . SER A 1 188 ? 6.566 -10.936 -1.652 1.00 93.94 188 SER A CA 1
ATOM 1458 C C . SER A 1 188 ? 5.861 -10.737 -0.309 1.00 93.94 188 SER A C 1
ATOM 1460 O O . SER A 1 188 ? 6.335 -9.965 0.521 1.00 93.94 188 SER A O 1
ATOM 1462 N N . VAL A 1 189 ? 4.757 -11.459 -0.090 1.00 95.12 189 VAL A N 1
ATOM 1463 C CA . VAL A 1 189 ? 4.033 -11.473 1.195 1.00 95.12 189 VAL A CA 1
ATOM 1464 C C . VAL A 1 189 ? 4.943 -11.979 2.310 1.00 95.12 189 VAL A C 1
ATOM 1466 O O . VAL A 1 189 ? 5.090 -11.294 3.308 1.00 95.12 189 VAL A O 1
ATOM 1469 N N . ALA A 1 190 ? 5.655 -13.088 2.091 1.00 93.94 190 ALA A N 1
ATOM 1470 C CA . ALA A 1 190 ? 6.564 -13.656 3.088 1.00 93.94 190 ALA A CA 1
ATOM 1471 C C . ALA A 1 190 ? 7.664 -12.673 3.532 1.00 93.94 190 ALA A C 1
ATOM 1473 O O . ALA A 1 190 ? 8.028 -12.640 4.703 1.00 93.94 190 ALA A O 1
ATOM 1474 N N . VAL A 1 191 ? 8.176 -11.841 2.612 1.00 94.00 191 VAL A N 1
ATOM 1475 C CA . VAL A 1 191 ? 9.146 -10.796 2.979 1.00 94.00 191 VAL A CA 1
ATOM 1476 C C . VAL A 1 191 ? 8.470 -9.734 3.835 1.00 94.00 191 VAL A C 1
ATOM 1478 O O . VAL A 1 191 ? 8.997 -9.406 4.889 1.00 94.00 191 VAL A O 1
ATOM 1481 N N . GLN A 1 192 ? 7.303 -9.223 3.432 1.00 95.94 192 GLN A N 1
ATOM 1482 C CA . GLN A 1 192 ? 6.579 -8.245 4.247 1.00 95.94 192 GLN A CA 1
ATOM 1483 C C . GLN A 1 192 ? 6.269 -8.805 5.643 1.00 95.94 192 GLN A C 1
ATOM 1485 O O . GLN A 1 192 ? 6.607 -8.170 6.634 1.00 95.94 192 GLN A O 1
ATOM 1490 N N . GLU A 1 193 ? 5.717 -10.015 5.735 1.00 95.44 193 GLU A N 1
ATOM 1491 C CA . GLU A 1 193 ? 5.420 -10.675 7.011 1.00 95.44 193 GLU A CA 1
ATOM 1492 C C . GLU A 1 193 ? 6.660 -10.824 7.894 1.00 95.44 193 GLU A C 1
ATOM 1494 O O . GLU A 1 193 ? 6.555 -10.647 9.107 1.00 95.44 193 GLU A O 1
ATOM 1499 N N . SER A 1 194 ? 7.835 -11.072 7.302 1.00 94.94 194 SER A N 1
ATOM 1500 C CA . SER A 1 194 ? 9.081 -11.161 8.067 1.00 94.94 194 SER A CA 1
ATOM 1501 C C . SER A 1 194 ? 9.410 -9.868 8.815 1.00 94.94 194 SER A C 1
ATOM 1503 O O . SER A 1 194 ? 9.971 -9.948 9.896 1.00 94.94 194 SER A O 1
ATOM 1505 N N . TYR A 1 195 ? 9.007 -8.703 8.293 1.00 96.56 195 TYR A N 1
ATOM 1506 C CA . TYR A 1 195 ? 9.209 -7.388 8.912 1.00 96.56 195 TYR A CA 1
ATOM 1507 C C . TYR A 1 195 ? 8.127 -6.986 9.915 1.00 96.56 195 TYR A C 1
ATOM 1509 O O . TYR A 1 195 ? 8.237 -5.933 10.541 1.00 96.56 195 TYR A O 1
ATOM 1517 N N . TYR A 1 196 ? 7.075 -7.787 10.069 1.00 97.19 196 TYR A N 1
ATOM 1518 C CA . TYR A 1 196 ? 5.928 -7.397 10.876 1.00 97.19 196 TYR A CA 1
ATOM 1519 C C . TYR A 1 196 ? 6.273 -7.205 12.357 1.00 97.19 196 TYR A C 1
ATOM 1521 O O . TYR A 1 196 ? 5.947 -6.168 12.932 1.00 97.19 196 TYR A O 1
ATOM 1529 N N . ASP A 1 197 ? 6.993 -8.160 12.948 1.00 97.00 197 ASP A N 1
ATOM 1530 C CA . ASP A 1 197 ? 7.345 -8.110 14.373 1.00 97.00 197 ASP A CA 1
ATOM 1531 C C . ASP A 1 197 ? 8.277 -6.922 14.686 1.00 97.00 197 ASP A C 1
ATOM 1533 O O . ASP A 1 197 ? 8.175 -6.306 15.746 1.00 97.00 197 ASP A O 1
ATOM 1537 N N . ASP A 1 198 ? 9.140 -6.527 13.741 1.00 96.94 198 ASP A N 1
ATOM 1538 C CA . ASP A 1 198 ? 9.976 -5.327 13.877 1.00 96.94 198 ASP A CA 1
ATOM 1539 C C . ASP A 1 198 ? 9.134 -4.054 13.915 1.00 96.94 198 ASP A C 1
ATOM 1541 O O . ASP A 1 198 ? 9.418 -3.141 14.690 1.00 96.94 198 ASP A O 1
ATOM 1545 N N . ILE A 1 199 ? 8.106 -3.979 13.066 1.00 97.25 199 ILE A N 1
ATOM 1546 C CA . ILE A 1 199 ? 7.204 -2.829 13.014 1.00 97.25 199 ILE A CA 1
ATOM 1547 C C . ILE A 1 199 ? 6.390 -2.744 14.304 1.00 97.25 199 ILE A C 1
ATOM 1549 O O . ILE A 1 199 ? 6.262 -1.650 14.851 1.00 97.25 199 ILE A O 1
ATOM 1553 N N . GLN A 1 200 ? 5.903 -3.874 14.825 1.00 97.06 200 GLN A N 1
ATOM 1554 C CA . GLN A 1 200 ? 5.240 -3.921 16.131 1.00 97.06 200 GLN A CA 1
ATOM 1555 C C . GLN A 1 200 ? 6.173 -3.442 17.249 1.00 97.06 200 GLN A C 1
ATOM 1557 O O . GLN A 1 200 ? 5.786 -2.606 18.065 1.00 97.06 200 GLN A O 1
ATOM 1562 N N . LEU A 1 201 ? 7.423 -3.918 17.266 1.00 96.38 201 LEU A N 1
ATOM 1563 C CA . LEU A 1 201 ? 8.421 -3.501 18.249 1.00 96.38 201 LEU A CA 1
ATOM 1564 C C . LEU A 1 201 ? 8.706 -1.994 18.169 1.00 96.38 201 LEU A C 1
ATOM 1566 O O . LEU A 1 201 ? 8.794 -1.326 19.200 1.00 96.38 201 LEU A O 1
ATOM 1570 N N . LEU A 1 202 ? 8.853 -1.454 16.958 1.00 95.88 202 LEU A N 1
ATOM 1571 C CA . LEU A 1 202 ? 9.075 -0.026 16.732 1.00 95.88 202 LEU A CA 1
ATOM 1572 C C . LEU A 1 202 ? 7.868 0.810 17.153 1.00 95.88 202 LEU A C 1
ATOM 1574 O O . LEU A 1 202 ? 8.049 1.846 17.790 1.00 95.88 202 LEU A O 1
ATOM 1578 N N . LEU A 1 203 ? 6.654 0.340 16.860 1.00 95.69 203 LEU A N 1
ATOM 1579 C CA . LEU A 1 203 ? 5.422 0.990 17.287 1.00 95.69 203 LEU A CA 1
ATOM 1580 C C . LEU A 1 203 ? 5.346 1.042 18.813 1.00 95.69 203 LEU A C 1
ATOM 1582 O O . LEU A 1 203 ? 5.252 2.133 19.368 1.00 95.69 203 LEU A O 1
ATOM 1586 N N . ALA A 1 204 ? 5.524 -0.093 19.491 1.00 94.19 204 ALA A N 1
ATOM 1587 C CA . ALA A 1 204 ? 5.524 -0.157 20.950 1.00 94.19 204 ALA A CA 1
ATOM 1588 C C . ALA A 1 204 ? 6.573 0.779 21.580 1.00 94.19 204 ALA A C 1
ATOM 1590 O O . ALA A 1 204 ? 6.264 1.520 22.513 1.00 94.19 204 ALA A O 1
ATOM 1591 N N . ARG A 1 205 ? 7.805 0.801 21.049 1.00 93.19 205 ARG A N 1
ATOM 1592 C CA . ARG A 1 205 ? 8.860 1.722 21.513 1.00 93.19 205 ARG A CA 1
ATOM 1593 C C . ARG A 1 205 ? 8.462 3.185 21.335 1.00 93.19 205 ARG A C 1
ATOM 1595 O O . ARG A 1 205 ? 8.568 3.954 22.286 1.00 93.19 205 ARG A O 1
ATOM 1602 N N . SER A 1 206 ? 7.961 3.551 20.155 1.00 90.56 206 SER A N 1
ATOM 1603 C CA . SER A 1 206 ? 7.552 4.930 19.869 1.00 90.56 206 SER A CA 1
ATOM 1604 C C . SER A 1 206 ? 6.423 5.406 20.791 1.00 90.56 206 SER A C 1
ATOM 1606 O O . SER A 1 206 ? 6.494 6.516 21.317 1.00 90.56 206 SER A O 1
ATOM 1608 N N . THR A 1 207 ? 5.456 4.535 21.100 1.00 88.06 207 THR A N 1
ATOM 1609 C CA . THR A 1 207 ? 4.370 4.822 22.047 1.00 88.06 207 THR A CA 1
ATOM 1610 C C . THR A 1 207 ? 4.888 5.086 23.464 1.00 88.06 207 THR A C 1
ATOM 1612 O O . THR A 1 207 ? 4.358 5.952 24.159 1.00 88.06 207 THR A O 1
ATOM 1615 N N . HIS A 1 208 ? 5.926 4.368 23.908 1.00 86.69 208 HIS A N 1
ATOM 1616 C CA . HIS A 1 208 ? 6.517 4.563 25.235 1.00 86.69 208 HIS A CA 1
ATOM 1617 C C . HIS A 1 208 ? 7.387 5.821 25.338 1.00 86.69 208 HIS A C 1
ATOM 1619 O O . HIS A 1 208 ? 7.382 6.477 26.379 1.00 86.69 208 HIS A O 1
ATOM 1625 N N . GLU A 1 209 ? 8.143 6.150 24.291 1.00 83.56 209 GLU A N 1
ATOM 1626 C CA . GLU A 1 209 ? 9.107 7.255 24.317 1.00 83.56 209 GLU A CA 1
ATOM 1627 C C . GLU A 1 209 ? 8.446 8.619 24.079 1.00 83.56 209 GLU A C 1
ATOM 1629 O O . GLU A 1 209 ? 8.814 9.607 24.720 1.00 83.56 209 GLU A O 1
ATOM 1634 N N . GLN A 1 210 ? 7.469 8.691 23.170 1.00 67.94 210 GLN A N 1
ATOM 1635 C CA . GLN A 1 210 ? 6.839 9.937 22.730 1.00 67.94 210 GLN A CA 1
ATOM 1636 C C . GLN A 1 210 ? 5.345 9.712 22.465 1.00 67.94 210 GLN A C 1
ATOM 1638 O O . GLN A 1 210 ? 4.891 9.583 21.332 1.00 67.94 210 GLN A O 1
ATOM 1643 N N . SER A 1 211 ? 4.544 9.712 23.532 1.00 68.88 211 SER A N 1
ATOM 1644 C CA . SER A 1 211 ? 3.078 9.645 23.442 1.00 68.88 211 SER A CA 1
ATOM 1645 C C . SER A 1 211 ? 2.472 11.000 23.036 1.00 68.88 211 SER A C 1
ATOM 1647 O O . SER A 1 211 ? 1.637 11.560 23.751 1.00 68.88 211 SER A O 1
ATOM 1649 N N . THR A 1 212 ? 2.898 11.571 21.908 1.00 77.06 212 THR A N 1
ATOM 1650 C CA . THR A 1 212 ? 2.177 12.690 21.294 1.00 77.06 212 THR A CA 1
ATOM 1651 C C . THR A 1 212 ? 1.197 12.143 20.261 1.00 77.06 212 THR A C 1
ATOM 1653 O O . THR A 1 212 ? 1.522 11.269 19.460 1.00 77.06 212 THR A O 1
ATOM 1656 N N . ALA A 1 213 ? -0.026 12.677 20.259 1.00 72.06 213 ALA A N 1
ATOM 1657 C CA . ALA A 1 213 ? -1.074 12.277 19.317 1.00 72.06 213 ALA A CA 1
ATOM 1658 C C . ALA A 1 213 ? -0.730 12.576 17.840 1.00 72.06 213 ALA A C 1
ATOM 1660 O O . ALA A 1 213 ? -1.479 12.183 16.953 1.00 72.06 213 ALA A O 1
ATOM 1661 N N . ASP A 1 214 ? 0.386 13.260 17.570 1.00 80.94 214 ASP A N 1
ATOM 1662 C CA . ASP A 1 214 ? 0.810 13.672 16.230 1.00 80.94 214 ASP A CA 1
ATOM 1663 C C . ASP A 1 214 ? 2.247 13.239 15.892 1.00 80.94 214 ASP A C 1
ATOM 1665 O O . ASP A 1 214 ? 2.931 13.885 15.103 1.00 80.94 214 ASP A O 1
ATOM 1669 N N . ASP A 1 215 ? 2.741 12.147 16.487 1.00 91.00 215 ASP A N 1
ATOM 1670 C CA . ASP A 1 215 ? 4.044 11.594 16.107 1.00 91.00 215 ASP A CA 1
ATOM 1671 C C . ASP A 1 215 ? 4.015 11.075 14.645 1.00 91.00 215 ASP A C 1
ATOM 1673 O O . ASP A 1 215 ? 3.345 10.075 14.346 1.00 91.00 215 ASP A O 1
ATOM 1677 N N . PRO A 1 216 ? 4.753 11.705 13.704 1.00 92.81 216 PRO A N 1
ATOM 1678 C CA . PRO A 1 216 ? 4.763 11.295 12.303 1.00 92.81 216 PRO A CA 1
ATOM 1679 C C . PRO A 1 216 ? 5.341 9.890 12.091 1.00 92.81 216 PRO A C 1
ATOM 1681 O O . PRO A 1 216 ? 4.996 9.245 11.098 1.00 92.81 216 PRO A O 1
ATOM 1684 N N . LEU A 1 217 ? 6.208 9.403 12.987 1.00 94.44 217 LEU A N 1
ATOM 1685 C CA . LEU A 1 217 ? 6.750 8.049 12.902 1.00 94.44 217 LEU A CA 1
ATOM 1686 C C . LEU A 1 217 ? 5.685 7.011 13.272 1.00 94.44 217 LEU A C 1
ATOM 1688 O O . LEU A 1 217 ? 5.489 6.070 12.504 1.00 94.44 217 LEU A O 1
ATOM 1692 N N . GLN A 1 218 ? 4.944 7.210 14.367 1.00 95.25 218 GLN A N 1
ATOM 1693 C CA . GLN A 1 218 ? 3.800 6.355 14.728 1.00 95.25 218 GLN A CA 1
ATOM 1694 C C . GLN A 1 218 ? 2.770 6.296 13.604 1.00 95.25 218 GLN A C 1
ATOM 1696 O O . GLN A 1 218 ? 2.350 5.212 13.200 1.00 95.25 218 GLN A O 1
ATOM 1701 N N . ARG A 1 219 ? 2.424 7.451 13.022 1.00 96.25 219 ARG A N 1
ATOM 1702 C CA . ARG A 1 219 ? 1.500 7.505 11.881 1.00 96.25 219 ARG A CA 1
ATOM 1703 C C . ARG A 1 219 ? 2.001 6.673 10.701 1.00 96.25 219 ARG A C 1
ATOM 1705 O O . ARG A 1 219 ? 1.223 5.960 10.061 1.00 96.25 219 ARG A O 1
ATOM 1712 N N . LEU A 1 220 ? 3.299 6.741 10.411 1.00 96.81 220 LEU A N 1
ATOM 1713 C CA . LEU A 1 220 ? 3.907 5.960 9.342 1.00 96.81 220 LEU A CA 1
ATOM 1714 C C . LEU A 1 220 ? 3.927 4.459 9.661 1.00 96.81 220 LEU A C 1
ATOM 1716 O O . LEU A 1 220 ? 3.617 3.664 8.777 1.00 96.81 220 LEU A O 1
ATOM 1720 N N . LEU A 1 221 ? 4.227 4.063 10.899 1.00 97.56 221 LEU A N 1
ATOM 1721 C CA . LEU A 1 221 ? 4.190 2.666 11.348 1.00 97.56 221 LEU A CA 1
ATOM 1722 C C . LEU A 1 221 ? 2.777 2.080 11.213 1.00 97.56 221 LEU A C 1
ATOM 1724 O O . LEU A 1 221 ? 2.612 1.046 10.569 1.00 97.56 221 LEU A O 1
ATOM 1728 N N . ILE A 1 222 ? 1.754 2.787 11.703 1.00 97.88 222 ILE A N 1
ATOM 1729 C CA . ILE A 1 222 ? 0.339 2.386 11.588 1.00 97.88 222 ILE A CA 1
ATOM 1730 C C . ILE A 1 222 ? -0.069 2.250 10.115 1.00 97.88 222 ILE A C 1
ATOM 1732 O O . ILE A 1 222 ? -0.639 1.239 9.704 1.00 97.88 222 ILE A O 1
ATOM 1736 N N . THR A 1 223 ? 0.291 3.235 9.286 1.00 97.44 223 THR A N 1
ATOM 1737 C CA . THR A 1 223 ? 0.018 3.194 7.839 1.00 97.44 223 THR A CA 1
ATOM 1738 C C . THR A 1 223 ? 0.734 2.021 7.163 1.00 97.44 223 THR A C 1
ATOM 1740 O O . THR A 1 223 ? 0.199 1.409 6.237 1.00 97.44 223 THR A O 1
ATOM 1743 N N . THR A 1 224 ? 1.947 1.694 7.609 1.00 97.69 224 THR A N 1
ATOM 1744 C CA . THR A 1 224 ? 2.720 0.566 7.079 1.00 97.69 224 THR A CA 1
ATOM 1745 C C . THR A 1 224 ? 2.041 -0.752 7.437 1.00 97.69 224 THR A C 1
ATOM 1747 O O . THR A 1 224 ? 1.793 -1.544 6.529 1.00 97.69 224 THR A O 1
ATOM 1750 N N . ILE A 1 225 ? 1.628 -0.940 8.699 1.00 97.88 225 ILE A N 1
ATOM 1751 C CA . ILE A 1 225 ? 0.831 -2.096 9.147 1.00 97.88 225 ILE A CA 1
ATOM 1752 C C . ILE A 1 225 ? -0.400 -2.270 8.252 1.00 97.88 225 ILE A C 1
ATOM 1754 O O . ILE A 1 225 ? -0.614 -3.353 7.712 1.00 97.88 225 ILE A O 1
ATOM 1758 N N . ALA A 1 226 ? -1.173 -1.209 8.015 1.00 97.44 226 ALA A N 1
ATOM 1759 C CA . ALA A 1 226 ? -2.387 -1.273 7.197 1.00 97.44 226 ALA A CA 1
ATOM 1760 C C . ALA A 1 226 ? -2.119 -1.757 5.760 1.00 97.44 226 ALA A C 1
ATOM 1762 O O . ALA A 1 226 ? -2.846 -2.585 5.213 1.00 97.44 226 ALA A O 1
ATOM 1763 N N . ARG A 1 227 ? -1.041 -1.256 5.147 1.00 97.00 227 ARG A N 1
ATOM 1764 C CA . ARG A 1 227 ? -0.752 -1.443 3.715 1.00 97.00 227 ARG A CA 1
ATOM 1765 C C . ARG A 1 227 ? 0.034 -2.703 3.393 1.00 97.00 227 ARG A C 1
ATOM 1767 O O . ARG A 1 227 ? 0.108 -3.080 2.220 1.00 97.00 227 ARG A O 1
ATOM 1774 N N . MET A 1 228 ? 0.645 -3.329 4.395 1.00 96.12 228 MET A N 1
ATOM 1775 C CA . MET A 1 228 ? 1.299 -4.619 4.220 1.00 96.12 228 MET A CA 1
ATOM 1776 C C . MET A 1 228 ? 0.303 -5.695 3.753 1.00 96.12 228 MET A C 1
ATOM 1778 O O . MET A 1 228 ? -0.905 -5.482 3.656 1.00 96.12 228 MET A O 1
ATOM 1782 N N . ARG A 1 229 ? 0.808 -6.868 3.399 1.00 95.50 229 ARG A N 1
ATOM 1783 C CA . ARG A 1 229 ? 0.022 -8.040 3.017 1.00 95.50 229 ARG A CA 1
ATOM 1784 C C . ARG A 1 229 ? 0.473 -9.221 3.853 1.00 95.50 229 ARG A C 1
ATOM 1786 O O . ARG A 1 229 ? 1.659 -9.324 4.157 1.00 95.50 229 ARG A O 1
ATOM 1793 N N . GLY A 1 230 ? -0.467 -10.115 4.142 1.00 96.06 230 GLY A N 1
ATOM 1794 C CA . GLY A 1 230 ? -0.235 -11.226 5.057 1.00 96.06 230 GLY A CA 1
ATOM 1795 C C . GLY A 1 230 ? -0.522 -10.836 6.504 1.00 96.06 230 GLY A C 1
ATOM 1796 O O . GLY A 1 230 ? -0.670 -9.656 6.820 1.00 96.06 230 GLY A O 1
ATOM 1797 N N . ARG A 1 231 ? -0.649 -11.832 7.382 1.00 96.75 231 ARG A N 1
ATOM 1798 C CA . ARG A 1 231 ? -1.008 -11.659 8.806 1.00 96.75 231 ARG A CA 1
ATOM 1799 C C . ARG A 1 231 ? -2.224 -10.758 9.078 1.00 96.75 231 ARG A C 1
ATOM 1801 O O . ARG A 1 231 ? -2.285 -10.097 10.108 1.00 96.75 231 ARG A O 1
ATOM 1808 N N . ASP A 1 232 ? -3.216 -10.735 8.188 1.00 97.38 232 ASP A N 1
ATOM 1809 C CA . ASP A 1 232 ? -4.357 -9.802 8.246 1.00 97.38 232 ASP A CA 1
ATOM 1810 C C . ASP A 1 232 ? -5.095 -9.806 9.598 1.00 97.38 232 ASP A C 1
ATOM 1812 O O . ASP A 1 232 ? -5.579 -8.764 10.035 1.00 97.38 232 ASP A O 1
ATOM 1816 N N . ALA A 1 233 ? -5.155 -10.956 10.278 1.00 97.19 233 ALA A N 1
ATOM 1817 C CA . ALA A 1 233 ? -5.771 -11.078 11.598 1.00 97.19 233 ALA A CA 1
ATOM 1818 C C . ALA A 1 233 ? -4.940 -10.450 12.728 1.00 97.19 233 ALA A C 1
ATOM 1820 O O . ALA A 1 233 ? -5.508 -9.833 13.627 1.00 97.19 233 ALA A O 1
ATOM 1821 N N . ASP A 1 234 ? -3.611 -10.575 12.684 1.00 97.81 234 ASP A N 1
ATOM 1822 C CA . ASP A 1 234 ? -2.729 -9.906 13.649 1.00 97.81 234 ASP A CA 1
ATOM 1823 C C . ASP A 1 234 ? -2.738 -8.392 13.412 1.00 97.81 234 ASP A C 1
ATOM 1825 O O . ASP A 1 234 ? -2.870 -7.619 14.353 1.00 97.81 234 ASP A O 1
ATOM 1829 N N . ARG A 1 235 ? -2.725 -7.971 12.141 1.00 98.00 235 ARG A N 1
ATOM 1830 C CA . ARG A 1 235 ? -2.816 -6.555 11.748 1.00 98.00 235 ARG A CA 1
ATOM 1831 C C . ARG A 1 235 ? -4.110 -5.917 12.211 1.00 98.00 235 ARG A C 1
ATOM 1833 O O . ARG A 1 235 ? -4.096 -4.826 12.773 1.00 98.00 235 ARG A O 1
ATOM 1840 N N . ALA A 1 236 ? -5.227 -6.613 12.013 1.00 98.00 236 ALA A N 1
ATOM 1841 C CA . ALA A 1 236 ? -6.513 -6.165 12.520 1.00 98.00 236 ALA A CA 1
ATOM 1842 C C . ALA A 1 236 ? -6.514 -6.088 14.053 1.00 98.00 236 ALA A C 1
ATOM 1844 O O . ALA A 1 236 ? -7.005 -5.103 14.594 1.00 98.00 236 ALA A O 1
ATOM 1845 N N . ARG A 1 237 ? -5.939 -7.079 14.749 1.00 98.00 237 ARG A N 1
ATOM 1846 C CA . ARG A 1 237 ? -5.820 -7.078 16.215 1.00 98.00 237 ARG A CA 1
ATOM 1847 C C . ARG A 1 237 ? -5.074 -5.844 16.721 1.00 98.00 237 ARG A C 1
ATOM 1849 O O . ARG A 1 237 ? -5.623 -5.118 17.541 1.00 98.00 237 ARG A O 1
ATOM 1856 N N . ASP A 1 238 ? -3.889 -5.566 16.189 1.00 97.69 238 ASP A N 1
ATOM 1857 C CA . ASP A 1 238 ? -3.075 -4.429 16.633 1.00 97.69 238 ASP A CA 1
ATOM 1858 C C . ASP A 1 238 ? -3.774 -3.089 16.373 1.00 97.69 238 ASP A C 1
ATOM 1860 O O . ASP A 1 238 ? -3.777 -2.198 17.222 1.00 97.69 238 ASP A O 1
ATOM 1864 N N . LEU A 1 239 ? -4.419 -2.941 15.210 1.00 98.19 239 LEU A N 1
ATOM 1865 C CA . LEU A 1 239 ? -5.187 -1.736 14.894 1.00 98.19 239 LEU A CA 1
ATOM 1866 C C . LEU A 1 239 ? -6.387 -1.570 15.836 1.00 98.19 239 LEU A C 1
ATOM 1868 O O . LEU A 1 239 ? -6.658 -0.459 16.283 1.00 98.19 239 LEU A O 1
ATOM 1872 N N . VAL A 1 240 ? -7.084 -2.656 16.184 1.00 97.69 240 VAL A N 1
ATOM 1873 C CA . VAL A 1 240 ? -8.172 -2.626 17.175 1.00 97.69 240 VAL A CA 1
ATOM 1874 C C . VAL A 1 240 ? -7.650 -2.230 18.553 1.00 97.69 240 VAL A C 1
ATOM 1876 O O . VAL A 1 240 ? -8.282 -1.413 19.222 1.00 97.69 240 VAL A O 1
ATOM 1879 N N . GLU A 1 241 ? -6.497 -2.751 18.969 1.00 96.69 241 GLU A N 1
ATOM 1880 C CA . GLU A 1 241 ? -5.869 -2.393 20.243 1.00 96.69 241 GLU A CA 1
ATOM 1881 C C . GLU A 1 241 ? -5.542 -0.896 20.314 1.00 96.69 241 GLU A C 1
ATOM 1883 O O . GLU A 1 241 ? -5.868 -0.255 21.315 1.00 96.69 241 GLU A O 1
ATOM 1888 N N . LEU A 1 242 ? -5.020 -0.303 19.234 1.00 96.44 242 LEU A N 1
ATOM 1889 C CA . LEU A 1 242 ? -4.796 1.146 19.144 1.00 96.44 242 LEU A CA 1
ATOM 1890 C C . LEU A 1 242 ? -6.099 1.950 19.269 1.00 96.44 242 LEU A C 1
ATOM 1892 O O . LEU A 1 242 ? -6.154 2.929 20.018 1.00 96.44 242 LEU A O 1
ATOM 1896 N N . ILE A 1 243 ? -7.168 1.520 18.587 1.00 96.88 243 ILE A N 1
ATOM 1897 C CA . ILE A 1 243 ? -8.484 2.180 18.640 1.00 96.88 243 ILE A CA 1
ATOM 1898 C C . ILE A 1 243 ? -9.054 2.128 20.062 1.00 96.88 243 ILE A C 1
ATOM 1900 O O . ILE A 1 243 ? -9.516 3.144 20.586 1.00 96.88 243 ILE A O 1
ATOM 1904 N N . VAL A 1 244 ? -8.997 0.961 20.709 1.00 96.19 244 VAL A N 1
ATOM 1905 C CA . VAL A 1 244 ? -9.471 0.765 22.088 1.00 96.19 244 VAL A CA 1
ATOM 1906 C C . VAL A 1 244 ? -8.641 1.588 23.077 1.00 96.19 244 VAL A C 1
ATOM 1908 O O . VAL A 1 244 ? -9.203 2.189 23.992 1.00 96.19 244 VAL A O 1
ATOM 1911 N N . ALA A 1 245 ? -7.327 1.683 22.865 1.00 94.31 245 ALA A N 1
ATOM 1912 C CA . ALA A 1 245 ? -6.420 2.502 23.667 1.00 94.31 245 ALA A CA 1
ATOM 1913 C C . ALA A 1 245 ? -6.550 4.017 23.404 1.00 94.31 245 ALA A C 1
ATOM 1915 O O . ALA A 1 245 ? -5.850 4.806 24.038 1.00 94.31 245 ALA A O 1
ATOM 1916 N N . LYS A 1 246 ? -7.430 4.433 22.482 1.00 94.25 246 LYS A N 1
ATOM 1917 C CA . LYS A 1 246 ? -7.571 5.813 21.993 1.00 94.25 246 LYS A CA 1
ATOM 1918 C C . LYS A 1 246 ? -6.268 6.410 21.426 1.00 94.25 246 LYS A C 1
ATOM 1920 O O . LYS A 1 246 ? -6.060 7.622 21.484 1.00 94.25 246 LYS A O 1
ATOM 1925 N N . GLN A 1 247 ? -5.384 5.577 20.878 1.00 92.94 247 GLN A N 1
ATOM 1926 C CA . GLN A 1 247 ? -4.109 5.994 20.294 1.00 92.94 247 GLN A CA 1
ATOM 1927 C C . GLN A 1 247 ? -4.243 6.102 18.778 1.00 92.94 247 GLN A C 1
ATOM 1929 O O . GLN A 1 247 ? -4.504 5.111 18.102 1.00 92.94 247 GLN A O 1
ATOM 1934 N N . HIS A 1 248 ? -4.065 7.313 18.233 1.00 94.12 248 HIS A N 1
ATOM 1935 C CA . HIS A 1 248 ? -4.211 7.581 16.794 1.00 94.12 248 HIS A CA 1
ATOM 1936 C C . HIS A 1 248 ? -5.530 7.040 16.211 1.00 94.12 248 HIS A C 1
ATOM 1938 O O . HIS A 1 248 ? -5.554 6.567 15.075 1.00 94.12 248 HIS A O 1
ATOM 1944 N N . SER A 1 249 ? -6.633 7.101 16.974 1.00 94.69 249 SER A N 1
ATOM 1945 C CA . SER A 1 249 ? -7.888 6.400 16.658 1.00 94.69 249 SER A CA 1
ATOM 1946 C C . SER A 1 249 ? -8.394 6.657 15.244 1.00 94.69 249 SER A C 1
ATOM 1948 O O . SER A 1 249 ? -8.768 5.710 14.564 1.00 94.69 249 SER A O 1
ATOM 1950 N N . ALA A 1 250 ? -8.354 7.907 14.769 1.00 95.50 250 ALA A N 1
ATOM 1951 C CA . ALA A 1 250 ? -8.791 8.248 13.415 1.00 95.50 250 ALA A CA 1
ATOM 1952 C C . ALA A 1 250 ? -7.974 7.508 12.341 1.00 95.50 250 ALA A C 1
ATOM 1954 O O . ALA A 1 250 ? -8.533 6.925 11.412 1.00 95.50 250 ALA A O 1
ATOM 1955 N N . LEU A 1 251 ? -6.647 7.481 12.495 1.00 96.50 251 LEU A N 1
ATOM 1956 C CA . LEU A 1 251 ? -5.755 6.790 11.569 1.00 96.50 251 LEU A CA 1
ATOM 1957 C C . LEU A 1 251 ? -5.885 5.269 11.689 1.00 96.50 251 LEU A C 1
ATOM 1959 O O . LEU A 1 251 ? -5.882 4.586 10.668 1.00 96.50 251 LEU A O 1
ATOM 1963 N N . ALA A 1 252 ? -6.006 4.739 12.906 1.00 97.56 252 ALA A N 1
ATOM 1964 C CA . ALA A 1 252 ? -6.177 3.310 13.140 1.00 97.56 252 ALA A CA 1
ATOM 1965 C C . ALA A 1 252 ? -7.522 2.802 12.586 1.00 97.56 252 ALA A C 1
ATOM 1967 O O . ALA A 1 252 ? -7.551 1.750 11.954 1.00 97.56 252 ALA A O 1
ATOM 1968 N N . ILE A 1 253 ? -8.603 3.581 12.712 1.00 97.81 253 ILE A N 1
ATOM 1969 C CA . ILE A 1 253 ? -9.914 3.315 12.092 1.00 97.81 253 ILE A CA 1
ATOM 1970 C C . ILE A 1 253 ? -9.795 3.292 10.566 1.00 97.81 253 ILE A C 1
ATOM 1972 O O . ILE A 1 253 ? -10.159 2.297 9.943 1.00 97.81 253 ILE A O 1
ATOM 1976 N N . ALA A 1 254 ? -9.220 4.338 9.960 1.00 96.75 254 ALA A N 1
ATOM 1977 C CA . ALA A 1 254 ? -9.024 4.401 8.508 1.00 96.75 254 ALA A CA 1
ATOM 1978 C C . ALA A 1 254 ? -8.091 3.291 7.983 1.00 96.75 254 ALA A C 1
ATOM 1980 O O . ALA A 1 254 ? -8.190 2.862 6.833 1.00 96.75 254 ALA A O 1
ATOM 1981 N N . SER A 1 255 ? -7.161 2.830 8.819 1.00 97.50 255 SER A N 1
ATOM 1982 C CA . SER A 1 255 ? -6.252 1.722 8.524 1.00 97.50 255 SER A CA 1
ATOM 1983 C C . SER A 1 255 ? -6.952 0.369 8.608 1.00 97.50 255 SER A C 1
ATOM 1985 O O . SER A 1 255 ? -6.762 -0.470 7.732 1.00 97.50 255 SER A O 1
ATOM 1987 N N . LEU A 1 256 ? -7.789 0.163 9.628 1.00 97.88 256 LEU A N 1
ATOM 1988 C CA . LEU A 1 256 ? -8.566 -1.062 9.805 1.00 97.88 256 LEU A CA 1
ATOM 1989 C C . LEU A 1 256 ? -9.580 -1.241 8.672 1.00 97.88 256 LEU A C 1
ATOM 1991 O O . LEU A 1 256 ? -9.799 -2.362 8.220 1.00 97.88 256 LEU A O 1
ATOM 1995 N N . ASP A 1 257 ? -10.139 -0.137 8.171 1.00 9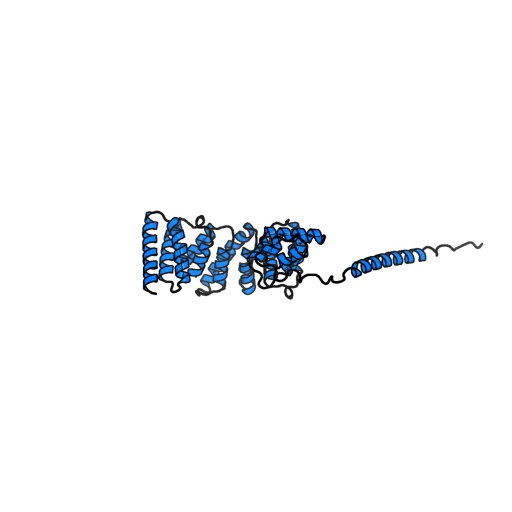6.12 257 ASP A N 1
ATOM 1996 C CA . ASP A 1 257 ? -11.106 -0.137 7.072 1.00 96.12 257 ASP A CA 1
ATOM 1997 C C . ASP A 1 257 ? -10.544 -0.686 5.746 1.00 96.12 257 ASP A C 1
ATOM 1999 O O . ASP A 1 257 ? -11.293 -1.203 4.912 1.00 96.12 257 ASP A O 1
ATOM 2003 N N . GLN A 1 258 ? -9.217 -0.619 5.572 1.00 95.88 258 GLN A N 1
ATOM 2004 C CA . GLN A 1 258 ? -8.499 -1.161 4.413 1.00 95.88 258 GLN A CA 1
ATOM 2005 C C . GLN A 1 258 ? -8.302 -2.683 4.485 1.00 95.88 258 GLN A C 1
ATOM 2007 O O . GLN A 1 258 ? -7.951 -3.295 3.473 1.00 95.88 258 GLN A O 1
ATOM 2012 N N . LEU A 1 259 ? -8.492 -3.296 5.658 1.00 96.88 259 LEU A N 1
ATOM 2013 C CA . LEU A 1 259 ? -8.366 -4.740 5.843 1.00 96.88 259 LEU A CA 1
ATOM 2014 C C . LEU A 1 259 ? -9.707 -5.449 5.589 1.00 96.88 259 LEU A C 1
ATOM 2016 O O . LEU A 1 259 ? -10.765 -4.883 5.879 1.00 96.88 259 LEU A O 1
ATOM 2020 N N . PRO A 1 260 ? -9.696 -6.701 5.091 1.00 96.69 260 PRO A N 1
ATOM 2021 C CA . PRO A 1 260 ? -10.913 -7.498 4.957 1.00 96.69 260 PRO A CA 1
ATOM 2022 C C . PRO A 1 260 ? -11.622 -7.654 6.308 1.00 96.69 260 PRO A C 1
ATOM 2024 O O . PRO A 1 260 ? -11.002 -8.043 7.296 1.00 96.69 260 PRO A O 1
ATOM 2027 N N . ALA A 1 261 ? -12.930 -7.396 6.367 1.00 96.56 261 ALA A N 1
ATOM 2028 C CA . ALA A 1 261 ? -13.692 -7.496 7.617 1.00 96.56 261 ALA A CA 1
ATOM 2029 C C . ALA A 1 261 ? -13.729 -8.931 8.176 1.00 96.56 261 ALA A C 1
ATOM 2031 O O . ALA A 1 261 ? -13.976 -9.150 9.361 1.00 96.56 261 ALA A O 1
ATOM 2032 N N . GLU A 1 262 ? -13.475 -9.926 7.326 1.00 96.62 262 GLU A N 1
ATOM 2033 C CA . GLU A 1 262 ? -13.363 -11.335 7.685 1.00 96.62 262 GLU A CA 1
ATOM 2034 C C . GLU A 1 262 ? -12.103 -11.643 8.499 1.00 96.62 262 GLU A C 1
ATOM 2036 O O . GLU A 1 262 ? -12.082 -12.654 9.198 1.00 96.62 262 GLU A O 1
ATOM 2041 N N . SER A 1 263 ? -11.069 -10.795 8.427 1.00 96.94 263 SER A N 1
ATOM 2042 C CA . SER A 1 263 ? -9.846 -10.968 9.214 1.00 96.94 263 SER A CA 1
ATOM 2043 C C . SER A 1 263 ? -9.947 -10.363 10.613 1.00 96.94 263 SER A C 1
ATOM 2045 O O . SER A 1 263 ? -9.045 -10.558 11.426 1.00 96.94 263 SER A O 1
ATOM 2047 N N . TRP A 1 264 ? -11.014 -9.621 10.919 1.00 97.12 264 TRP A N 1
ATOM 2048 C CA . TRP A 1 264 ? -11.147 -8.952 12.207 1.00 97.12 264 TRP A CA 1
ATOM 2049 C C . TRP A 1 264 ? -11.388 -9.966 13.338 1.00 97.12 264 TRP A C 1
ATOM 2051 O O . TRP A 1 264 ? -12.180 -10.897 13.179 1.00 97.12 264 TRP A O 1
ATOM 2061 N N . PRO A 1 265 ? -10.745 -9.797 14.507 1.00 95.50 265 PRO A N 1
ATOM 2062 C CA . PRO A 1 265 ? -10.885 -10.739 15.612 1.00 95.50 265 PRO A CA 1
ATOM 2063 C C . PRO A 1 265 ? -12.302 -10.713 16.209 1.00 95.50 265 PRO A C 1
ATOM 2065 O O . PRO A 1 265 ? -12.670 -9.775 16.919 1.00 95.50 265 PRO A O 1
ATOM 2068 N N . ASP A 1 266 ? -13.079 -11.784 15.994 1.00 96.12 266 ASP A N 1
ATOM 2069 C CA . ASP A 1 266 ? -14.474 -11.913 16.463 1.00 96.12 266 ASP A CA 1
ATOM 2070 C C . ASP A 1 266 ? -14.633 -11.629 17.967 1.00 96.12 266 ASP A C 1
ATOM 2072 O O . ASP A 1 266 ? -15.590 -10.984 18.403 1.00 96.12 266 ASP A O 1
ATOM 2076 N N . GLN A 1 267 ? -13.658 -12.066 18.768 1.00 96.25 267 GLN A N 1
ATOM 2077 C CA . GLN A 1 267 ? -13.645 -11.868 20.220 1.00 96.25 267 GLN A CA 1
ATOM 2078 C C . GLN A 1 267 ? -13.535 -10.387 20.621 1.00 96.25 267 GLN A C 1
ATOM 2080 O O . GLN A 1 267 ? -13.983 -10.016 21.705 1.00 96.25 267 GLN A O 1
ATOM 2085 N N . GLN A 1 268 ? -12.982 -9.533 19.753 1.00 96.25 268 GLN A N 1
ATOM 2086 C CA . GLN A 1 268 ? -12.783 -8.109 20.023 1.00 96.25 268 GLN A CA 1
ATOM 2087 C C . GLN A 1 268 ? -13.851 -7.208 19.389 1.00 96.25 268 GLN A C 1
ATOM 2089 O O . GLN A 1 268 ? -13.906 -6.025 19.724 1.00 96.25 268 GLN A O 1
ATOM 2094 N N . LEU A 1 269 ? -14.754 -7.736 18.549 1.00 96.62 269 LEU A N 1
ATOM 2095 C CA . LEU A 1 269 ? -15.784 -6.934 17.868 1.00 96.62 269 LEU A CA 1
ATOM 2096 C C . LEU A 1 269 ? -16.654 -6.116 18.833 1.00 96.62 269 LEU A C 1
ATOM 2098 O O . LEU A 1 269 ? -17.065 -5.008 18.506 1.00 96.62 269 LEU A O 1
ATOM 2102 N N . GLY A 1 270 ? -16.920 -6.634 20.036 1.00 96.88 270 GLY A N 1
ATOM 2103 C CA . GLY A 1 270 ? -17.662 -5.896 21.063 1.00 96.88 270 GLY A CA 1
ATOM 2104 C C . GLY A 1 270 ? -16.904 -4.677 21.602 1.00 96.88 270 GLY A C 1
ATOM 2105 O O . GLY A 1 270 ? -17.505 -3.618 21.780 1.00 96.88 270 GLY A O 1
ATOM 2106 N N . PHE A 1 271 ? -15.595 -4.811 21.833 1.00 97.00 271 PHE A N 1
ATOM 2107 C CA . PHE A 1 271 ? -14.742 -3.706 22.283 1.00 97.00 271 PHE A CA 1
ATOM 2108 C C . PHE A 1 271 ? -14.542 -2.681 21.172 1.00 97.00 271 PHE A C 1
ATOM 2110 O O . PHE A 1 271 ? -14.680 -1.486 21.416 1.00 97.00 271 PHE A O 1
ATOM 2117 N N . LEU A 1 272 ? -14.312 -3.152 19.945 1.00 97.75 272 LEU A N 1
ATOM 2118 C CA . LEU A 1 272 ? -14.211 -2.300 18.767 1.00 97.75 272 LEU A CA 1
ATOM 2119 C C . LEU A 1 272 ? -15.495 -1.484 18.557 1.00 97.75 272 LEU A C 1
ATOM 2121 O O . LEU A 1 272 ? -15.425 -0.274 18.376 1.00 97.75 272 LEU A O 1
ATOM 2125 N N . ALA A 1 273 ? -16.670 -2.112 18.657 1.00 98.19 273 ALA A N 1
ATOM 2126 C CA . ALA A 1 273 ? -17.958 -1.428 18.558 1.00 98.19 273 ALA A CA 1
ATOM 2127 C C . ALA A 1 273 ? -18.102 -0.301 19.599 1.00 98.19 273 ALA A C 1
ATOM 2129 O O . ALA A 1 273 ? -18.489 0.820 19.266 1.00 98.19 273 ALA A O 1
ATOM 2130 N N . ALA A 1 274 ? -17.758 -0.575 20.860 1.00 98.06 274 ALA A N 1
ATOM 2131 C CA . ALA A 1 274 ? -17.791 0.435 21.914 1.00 98.06 274 ALA A CA 1
ATOM 2132 C C . ALA A 1 274 ? -16.793 1.577 21.653 1.00 98.06 274 ALA A C 1
ATOM 2134 O O . ALA A 1 274 ? -17.143 2.747 21.817 1.00 98.06 274 ALA A O 1
ATOM 2135 N N . ALA A 1 275 ? -15.579 1.249 21.205 1.00 97.88 275 ALA A N 1
ATOM 2136 C CA . ALA A 1 275 ? -14.543 2.228 20.902 1.00 97.88 275 ALA A CA 1
ATOM 2137 C C . ALA A 1 275 ? -14.909 3.116 19.701 1.00 97.88 275 ALA A C 1
ATOM 2139 O O . ALA A 1 275 ? -14.670 4.318 19.749 1.00 97.88 275 ALA A O 1
ATOM 2140 N N . VAL A 1 276 ? -15.564 2.569 18.670 1.00 98.06 276 VAL A N 1
ATOM 2141 C CA . VAL A 1 276 ? -16.065 3.345 17.522 1.00 98.06 276 VAL A CA 1
ATOM 2142 C C . VAL A 1 276 ? -17.190 4.298 17.928 1.00 98.06 276 VAL A C 1
ATOM 2144 O O . VAL A 1 276 ? -17.175 5.451 17.511 1.00 98.06 276 VAL A O 1
ATOM 2147 N N . ILE A 1 277 ? -18.128 3.875 18.787 1.00 98.31 277 ILE A N 1
ATOM 2148 C CA . ILE A 1 277 ? -19.150 4.784 19.344 1.00 98.31 277 ILE A CA 1
ATOM 2149 C C . ILE A 1 277 ? -18.488 5.942 20.093 1.00 98.31 277 ILE A C 1
ATOM 2151 O O . ILE A 1 277 ? -18.877 7.092 19.900 1.00 98.31 277 ILE A O 1
ATOM 2155 N N . ALA A 1 278 ? -17.502 5.640 20.943 1.00 97.81 278 ALA A N 1
ATOM 2156 C CA . ALA A 1 278 ? -16.776 6.661 21.690 1.00 97.81 278 ALA A CA 1
ATOM 2157 C C . ALA A 1 278 ? -16.021 7.610 20.750 1.00 97.81 278 ALA A C 1
ATOM 2159 O O . ALA A 1 278 ? -16.115 8.818 20.911 1.00 97.81 278 ALA A O 1
ATOM 2160 N N . PHE A 1 279 ? -15.340 7.076 19.735 1.00 97.31 279 PHE A N 1
ATOM 2161 C CA . PHE A 1 279 ? -14.643 7.871 18.728 1.00 97.31 279 PHE A CA 1
ATOM 2162 C C . PHE A 1 279 ? -15.588 8.822 17.987 1.00 97.31 279 PHE A C 1
ATOM 2164 O O . PHE A 1 279 ? -15.327 10.016 17.941 1.00 97.31 279 PHE A O 1
ATOM 2171 N N . VAL A 1 280 ? -16.718 8.327 17.472 1.00 97.62 280 VAL A N 1
ATOM 2172 C CA . VAL A 1 280 ? -17.699 9.165 16.763 1.00 97.62 280 VAL A CA 1
ATOM 2173 C C . VAL A 1 280 ? -18.275 10.252 17.676 1.00 97.62 280 VAL A C 1
ATOM 2175 O O . VAL A 1 280 ? -18.492 11.370 17.218 1.00 97.62 280 VAL A O 1
ATOM 2178 N N . ALA A 1 281 ? -18.513 9.939 18.953 1.00 97.06 281 ALA A N 1
ATOM 2179 C CA . ALA A 1 281 ? -19.007 10.908 19.929 1.00 97.06 281 ALA A CA 1
ATOM 2180 C C . ALA A 1 281 ? -17.959 11.975 20.304 1.00 97.06 281 ALA A C 1
ATOM 2182 O O . ALA A 1 281 ? -18.330 13.126 20.521 1.00 97.06 281 ALA A O 1
ATOM 2183 N N . ASP A 1 282 ? -16.678 11.599 20.370 1.00 96.31 282 ASP A N 1
ATOM 2184 C CA . ASP A 1 282 ? -15.565 12.481 20.747 1.00 96.31 282 ASP A CA 1
ATOM 2185 C C . ASP A 1 282 ? -15.023 13.298 19.544 1.00 96.31 282 ASP A C 1
ATOM 2187 O O . ASP A 1 282 ? -14.380 14.334 19.731 1.00 96.31 282 ASP A O 1
ATOM 2191 N N . SER A 1 283 ? -15.253 12.852 18.302 1.00 94.56 283 SER A N 1
ATOM 2192 C CA . SER A 1 283 ? -14.724 13.489 17.089 1.00 94.56 283 SER A CA 1
ATOM 2193 C C . SER A 1 283 ? -15.425 14.807 16.759 1.00 94.56 283 SER A C 1
ATOM 2195 O O . SER A 1 283 ? -16.624 14.852 16.486 1.00 94.56 283 SER A O 1
ATOM 2197 N N . ASN A 1 284 ? -14.637 15.880 16.648 1.00 92.56 284 ASN A N 1
ATOM 2198 C CA . ASN A 1 284 ? -15.102 17.196 16.188 1.00 92.56 284 ASN A CA 1
ATOM 2199 C C . ASN A 1 284 ? -15.079 17.347 14.656 1.00 92.56 284 ASN A C 1
ATOM 2201 O O . ASN A 1 284 ? -15.713 18.254 14.120 1.00 92.56 284 ASN A O 1
ATOM 2205 N N . SER A 1 285 ? -14.356 16.472 13.952 1.00 94.75 285 SER A N 1
ATOM 2206 C CA . SER A 1 285 ? -14.234 16.485 12.493 1.00 94.75 285 SER A CA 1
ATOM 2207 C C . SER A 1 285 ? -15.345 15.665 11.838 1.00 94.75 285 SER A C 1
ATOM 2209 O O . SER A 1 285 ? -15.502 14.479 12.124 1.00 94.75 285 SER A O 1
ATOM 2211 N N . GLU A 1 286 ? -16.080 16.275 10.908 1.00 94.50 286 GLU A N 1
ATOM 2212 C CA . GLU A 1 286 ? -17.104 15.588 10.113 1.00 94.50 286 GLU A CA 1
ATOM 2213 C C . GLU A 1 286 ? -16.527 14.393 9.336 1.00 94.50 286 GLU A C 1
ATOM 2215 O O . GLU A 1 286 ? -17.120 13.316 9.330 1.00 94.50 286 GLU A O 1
ATOM 2220 N N . ALA A 1 287 ? -15.349 14.553 8.727 1.00 94.50 287 ALA A N 1
ATOM 2221 C CA . ALA A 1 287 ? -14.704 13.487 7.961 1.00 94.50 287 ALA A CA 1
ATOM 2222 C C . ALA A 1 287 ? -14.326 12.286 8.847 1.00 94.50 287 ALA A C 1
ATOM 2224 O O . ALA A 1 287 ? -14.471 11.131 8.442 1.00 94.50 287 ALA A O 1
ATOM 2225 N N . GLU A 1 288 ? -13.881 12.548 10.079 1.00 95.44 288 GLU A N 1
ATOM 2226 C CA . GLU A 1 288 ? -13.596 11.494 11.057 1.00 95.44 288 GLU A CA 1
ATOM 2227 C C . GLU A 1 288 ? -14.874 10.785 11.499 1.00 95.44 288 GLU A C 1
ATOM 2229 O O . GLU A 1 288 ? -14.920 9.555 11.476 1.00 95.44 288 GLU A O 1
ATOM 2234 N N . ARG A 1 289 ? -15.933 11.541 11.832 1.00 96.31 289 ARG A N 1
ATOM 2235 C CA . ARG A 1 289 ? -17.236 10.963 12.192 1.00 96.31 289 ARG A CA 1
ATOM 2236 C C . ARG A 1 289 ? -17.775 10.081 11.071 1.00 96.31 289 ARG A C 1
ATOM 2238 O O . ARG A 1 289 ? -18.198 8.961 11.344 1.00 96.31 289 ARG A O 1
ATOM 2245 N N . GLN A 1 290 ? -17.694 10.536 9.820 1.00 96.19 290 GLN A N 1
ATOM 2246 C CA . GLN A 1 290 ? -18.114 9.763 8.651 1.00 96.19 290 GLN A CA 1
ATOM 2247 C C . GLN A 1 290 ? -17.327 8.453 8.512 1.00 96.19 290 GLN A C 1
ATOM 2249 O O . GLN A 1 290 ? -17.934 7.394 8.368 1.00 96.19 290 GLN A O 1
ATOM 2254 N N . THR A 1 291 ? -16.000 8.502 8.660 1.00 95.88 291 THR A N 1
ATOM 2255 C CA . THR A 1 291 ? -15.155 7.294 8.647 1.00 95.88 291 THR A CA 1
ATOM 2256 C C . THR A 1 291 ? -15.547 6.332 9.781 1.00 95.88 291 THR A C 1
ATOM 2258 O O . THR A 1 291 ? -15.650 5.122 9.583 1.00 95.88 291 THR A O 1
ATOM 2261 N N . GLY A 1 292 ? -15.824 6.862 10.978 1.00 97.38 292 GLY A N 1
ATOM 2262 C CA . GLY A 1 292 ? -16.301 6.075 12.116 1.00 97.38 292 GLY A CA 1
ATOM 2263 C C . GLY A 1 292 ? -17.669 5.429 11.871 1.00 97.38 292 GLY A C 1
ATOM 2264 O O . GLY A 1 292 ? -17.876 4.275 12.247 1.00 97.38 292 GLY A O 1
ATOM 2265 N N . PHE A 1 293 ? -18.591 6.127 11.202 1.00 97.62 293 PHE A N 1
ATOM 2266 C CA . PHE A 1 293 ? -19.888 5.570 10.817 1.00 97.62 293 PHE A CA 1
ATOM 2267 C C . PHE A 1 293 ? -19.757 4.435 9.796 1.00 97.62 293 PHE A C 1
ATOM 2269 O O . PHE A 1 293 ? -20.385 3.394 9.981 1.00 97.62 293 PHE A O 1
ATOM 2276 N N . GLU A 1 294 ? -18.932 4.603 8.762 1.00 96.81 294 GLU A N 1
ATOM 2277 C CA . GLU A 1 294 ? -18.685 3.577 7.737 1.00 96.81 294 GLU A CA 1
ATOM 2278 C C . GLU A 1 294 ? -18.090 2.302 8.347 1.00 96.81 294 GLU A C 1
ATOM 2280 O O . GLU A 1 294 ? -18.588 1.195 8.106 1.00 96.81 294 GLU A O 1
ATOM 2285 N N . LEU A 1 295 ? -17.091 2.450 9.224 1.00 97.50 295 LEU A N 1
ATOM 2286 C CA . LEU A 1 295 ? -16.543 1.322 9.974 1.00 97.50 295 LEU A CA 1
ATOM 2287 C C . LEU A 1 295 ? -17.610 0.700 10.892 1.00 97.50 295 LEU A C 1
ATOM 2289 O O . LEU A 1 295 ? -17.720 -0.524 10.988 1.00 97.50 295 LEU A O 1
ATOM 2293 N N . GLY A 1 296 ? -18.433 1.531 11.535 1.00 97.75 296 GLY A N 1
A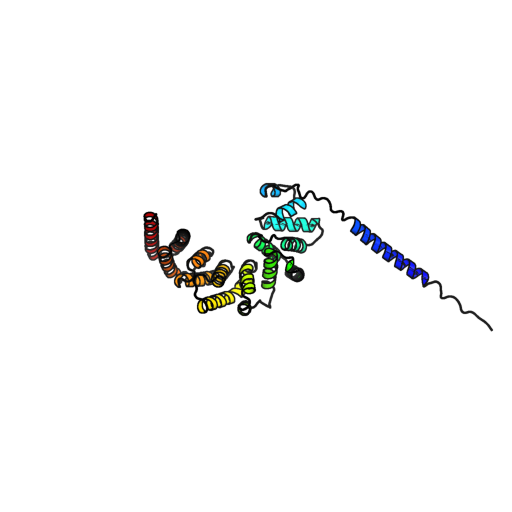TOM 2294 C CA . GLY A 1 296 ? -19.555 1.095 12.360 1.00 97.75 296 GLY A CA 1
ATOM 2295 C C . GLY A 1 296 ? -20.531 0.194 11.601 1.00 97.75 296 GLY A C 1
ATOM 2296 O O . GLY A 1 296 ? -20.899 -0.870 12.096 1.00 97.75 296 GLY A O 1
ATOM 2297 N N . GLU A 1 297 ? -20.902 0.551 10.374 1.00 97.62 297 GLU A N 1
ATOM 2298 C CA . GLU A 1 297 ? -21.784 -0.267 9.533 1.00 97.62 297 GLU A CA 1
ATOM 2299 C C . GLU A 1 297 ? -21.166 -1.646 9.222 1.00 97.62 297 GLU A C 1
ATOM 2301 O O . GLU A 1 297 ? -21.848 -2.671 9.339 1.00 97.62 297 GLU A O 1
ATOM 2306 N N . LYS A 1 298 ? -19.855 -1.708 8.942 1.00 97.81 298 LYS A N 1
ATOM 2307 C CA . LYS A 1 298 ? -19.126 -2.982 8.771 1.00 97.81 298 LYS A CA 1
ATOM 2308 C C . LYS A 1 298 ? -19.136 -3.826 10.053 1.00 97.81 298 LYS A C 1
ATOM 2310 O O . LYS A 1 298 ? -19.398 -5.030 9.991 1.00 97.81 298 LYS A O 1
ATOM 2315 N N . ILE A 1 299 ? -18.923 -3.207 11.218 1.00 97.75 299 ILE A N 1
ATOM 2316 C CA . ILE A 1 299 ? -18.962 -3.888 12.525 1.00 97.75 299 ILE A CA 1
ATOM 2317 C C . ILE A 1 299 ? -20.362 -4.442 12.815 1.00 97.75 299 ILE A C 1
ATOM 2319 O O . ILE A 1 299 ? -20.496 -5.592 13.241 1.00 97.75 299 ILE A O 1
ATOM 2323 N N . ALA A 1 300 ? -21.416 -3.663 12.558 1.00 97.81 300 ALA A N 1
ATOM 2324 C CA . ALA A 1 300 ? -22.796 -4.079 12.795 1.00 97.81 300 ALA A CA 1
ATOM 2325 C C . ALA A 1 300 ? -23.128 -5.389 12.066 1.00 97.81 300 ALA A C 1
ATOM 2327 O O . ALA A 1 300 ? -23.704 -6.298 12.667 1.00 97.81 300 ALA A O 1
ATOM 2328 N N . ASN A 1 301 ? -22.692 -5.531 10.812 1.00 97.31 301 ASN A N 1
ATOM 2329 C CA . ASN A 1 301 ? -22.922 -6.736 10.009 1.00 97.31 301 ASN A CA 1
ATOM 2330 C C . ASN A 1 301 ? -22.263 -7.998 10.592 1.00 97.31 301 ASN A C 1
ATOM 2332 O O . ASN A 1 301 ? -22.722 -9.111 10.332 1.00 97.31 301 ASN A O 1
ATOM 2336 N N . ARG A 1 302 ? -21.223 -7.828 11.414 1.00 97.06 302 ARG A N 1
ATOM 2337 C CA . ARG A 1 302 ? -20.432 -8.905 12.027 1.00 97.06 302 ARG A CA 1
ATOM 2338 C C . ARG A 1 302 ? -20.829 -9.217 13.470 1.00 97.06 302 ARG A C 1
ATOM 2340 O O . ARG A 1 302 ? -20.510 -10.294 13.965 1.00 97.06 302 ARG A O 1
ATOM 2347 N N . LEU A 1 303 ? -21.542 -8.316 14.148 1.00 97.62 303 LEU A N 1
ATOM 2348 C CA . LEU A 1 303 ? -21.996 -8.529 15.524 1.00 97.62 303 LEU A CA 1
ATOM 2349 C C . LEU A 1 303 ? -23.152 -9.548 15.608 1.00 97.62 303 LEU A C 1
ATOM 2351 O O . LEU A 1 303 ? -24.022 -9.551 14.731 1.00 97.62 303 LEU A O 1
ATOM 2355 N N . PRO A 1 304 ? -23.241 -10.347 16.692 1.00 96.56 304 PRO A N 1
ATOM 2356 C CA . PRO A 1 304 ? -24.436 -11.133 17.012 1.00 96.56 304 PRO A CA 1
ATOM 2357 C C . PRO A 1 304 ? -25.685 -10.250 17.117 1.00 96.56 304 PRO A C 1
ATOM 2359 O O . PRO A 1 304 ? -25.580 -9.106 17.559 1.00 96.56 304 PRO A O 1
ATOM 2362 N N . GLU A 1 305 ? -26.859 -10.779 16.762 1.00 96.31 305 GLU A N 1
ATOM 2363 C CA . GLU A 1 305 ? -28.123 -10.027 16.641 1.00 96.31 305 GLU A CA 1
ATOM 2364 C C . GLU A 1 305 ? -28.435 -9.142 17.861 1.00 96.31 305 GLU A C 1
ATOM 2366 O O . GLU A 1 305 ? -28.694 -7.944 17.718 1.00 96.31 305 GLU A O 1
ATOM 2371 N N . GLU A 1 306 ? -28.299 -9.695 19.069 1.00 94.75 306 GLU A N 1
ATOM 2372 C CA . GLU A 1 306 ? -28.546 -8.970 20.321 1.00 94.75 306 GLU A CA 1
ATOM 2373 C C . GLU A 1 306 ? -27.641 -7.738 20.486 1.00 94.75 306 GLU A C 1
ATOM 2375 O O . GLU A 1 306 ? -28.095 -6.656 20.869 1.00 94.75 306 GLU A O 1
ATOM 2380 N N . LYS A 1 307 ? -26.343 -7.885 20.186 1.00 97.25 307 LYS A N 1
ATOM 2381 C CA . LYS A 1 307 ? -25.360 -6.794 20.282 1.00 97.25 307 LYS A CA 1
ATOM 2382 C C . LYS A 1 307 ? -25.519 -5.811 19.126 1.00 97.25 307 LYS A C 1
ATOM 2384 O O . LYS A 1 307 ? -25.391 -4.605 19.331 1.00 97.25 307 LYS A O 1
ATOM 2389 N N . ARG A 1 308 ? -25.839 -6.323 17.936 1.00 97.81 308 ARG A N 1
ATOM 2390 C CA . ARG A 1 308 ? -26.052 -5.552 16.711 1.00 97.81 308 ARG A CA 1
ATOM 2391 C C . ARG A 1 308 ? -27.167 -4.533 16.886 1.00 97.81 308 ARG A C 1
ATOM 2393 O O . ARG A 1 308 ? -26.925 -3.364 16.626 1.00 97.81 308 ARG A O 1
ATOM 2400 N N . SER A 1 309 ? -28.339 -4.943 17.377 1.00 97.56 309 SER A N 1
ATOM 2401 C CA . SER A 1 309 ? -29.490 -4.041 17.559 1.00 97.56 309 SER A CA 1
ATOM 2402 C C . SER A 1 309 ? -29.178 -2.871 18.502 1.00 97.56 309 SER A C 1
ATOM 2404 O O . SER A 1 309 ? -29.485 -1.716 18.204 1.00 97.56 309 SER A O 1
ATOM 2406 N N . ARG A 1 310 ? -28.502 -3.144 19.627 1.00 97.38 310 ARG A N 1
ATOM 2407 C CA . ARG A 1 310 ? -28.085 -2.094 20.572 1.00 97.38 310 ARG A CA 1
ATOM 2408 C C . ARG A 1 310 ? -27.068 -1.141 19.948 1.00 97.38 310 ARG A C 1
ATOM 2410 O O . ARG A 1 310 ? -27.183 0.071 20.110 1.00 97.38 310 ARG A O 1
ATOM 2417 N N . PHE A 1 311 ? -26.089 -1.694 19.238 1.00 98.25 311 PHE A N 1
ATOM 2418 C CA . PHE A 1 311 ? -25.042 -0.925 18.580 1.00 98.25 311 PHE A CA 1
ATOM 2419 C C . PHE A 1 311 ? -25.599 -0.022 17.468 1.00 98.25 311 PHE A C 1
ATOM 2421 O O . PHE A 1 311 ? -25.332 1.177 17.474 1.00 98.25 311 PHE A O 1
ATOM 2428 N N . THR A 1 312 ? -26.428 -0.555 16.565 1.00 98.00 312 THR A N 1
ATOM 2429 C CA . THR A 1 312 ? -27.021 0.220 15.462 1.00 98.00 312 THR A CA 1
ATOM 2430 C C . THR A 1 312 ? -27.946 1.318 15.965 1.00 98.00 312 THR A C 1
ATOM 2432 O O . THR A 1 312 ? -27.898 2.430 15.442 1.00 98.00 312 THR A O 1
ATOM 2435 N N . LYS A 1 313 ? -28.732 1.054 17.019 1.00 98.00 313 LYS A N 1
ATOM 2436 C CA . LYS A 1 313 ? -29.541 2.087 17.677 1.00 98.00 313 LYS A CA 1
ATOM 2437 C C . LYS A 1 313 ? -28.666 3.239 18.172 1.00 98.00 313 LYS A C 1
ATOM 2439 O O . LYS A 1 313 ? -28.956 4.394 17.878 1.00 98.00 313 LYS A O 1
ATOM 2444 N N . ARG A 1 314 ? -27.577 2.929 18.883 1.00 98.19 314 ARG A N 1
ATOM 2445 C CA . ARG A 1 314 ? -26.682 3.960 19.418 1.00 98.19 314 ARG A CA 1
ATOM 2446 C C . ARG A 1 314 ? -25.985 4.755 18.314 1.00 98.19 314 ARG A C 1
ATOM 2448 O O . ARG A 1 314 ? -25.844 5.968 18.432 1.00 98.19 314 ARG A O 1
ATOM 2455 N N . LEU A 1 315 ? -25.579 4.086 17.238 1.00 97.44 315 LEU A N 1
ATOM 2456 C CA . LEU A 1 315 ? -24.968 4.733 16.080 1.00 97.44 315 LEU A CA 1
ATOM 2457 C C . LEU A 1 315 ? -25.955 5.686 15.377 1.00 97.44 315 LEU A C 1
ATOM 2459 O O . LEU A 1 315 ? -25.575 6.790 14.994 1.00 97.44 315 LEU A O 1
ATOM 2463 N N . ALA A 1 316 ? -27.230 5.298 15.268 1.00 97.38 316 ALA A N 1
ATOM 2464 C CA . ALA A 1 316 ? -28.285 6.136 14.696 1.00 97.38 316 ALA A CA 1
ATOM 2465 C C . ALA A 1 316 ? -28.584 7.384 15.546 1.00 97.38 316 ALA A C 1
ATOM 2467 O O . ALA A 1 316 ? -28.741 8.466 14.988 1.00 97.38 316 ALA A O 1
ATOM 2468 N N . GLU A 1 317 ? -28.607 7.257 16.878 1.00 97.50 317 GLU A N 1
ATOM 2469 C CA . GLU A 1 317 ? -28.745 8.401 17.796 1.00 97.50 317 GLU A CA 1
ATOM 2470 C C . GLU A 1 317 ? -27.624 9.431 17.583 1.00 97.50 317 GLU A C 1
ATOM 2472 O O . GLU A 1 317 ? -27.890 10.627 17.488 1.00 97.50 317 GLU A O 1
ATOM 2477 N N . LEU A 1 318 ? -26.373 8.975 17.449 1.00 96.75 318 LEU A N 1
ATOM 2478 C CA . LEU A 1 318 ? -25.238 9.866 17.182 1.00 96.75 318 LEU A CA 1
ATOM 2479 C C . LEU A 1 318 ? -25.355 10.567 15.822 1.00 96.75 318 LEU A C 1
ATOM 2481 O O . LEU A 1 318 ? -25.046 11.752 15.721 1.00 96.75 318 LEU A O 1
ATOM 2485 N N . ARG A 1 319 ? -25.832 9.864 14.787 1.00 95.44 319 ARG A N 1
ATOM 2486 C CA . ARG A 1 319 ? -26.042 10.440 13.448 1.00 95.44 319 ARG A CA 1
ATOM 2487 C C . ARG A 1 319 ? -27.159 11.496 13.445 1.00 95.44 319 ARG A C 1
ATOM 2489 O O . ARG A 1 319 ? -27.021 12.509 12.769 1.00 95.44 319 ARG A O 1
ATOM 2496 N N . ALA A 1 320 ? -28.232 11.289 14.214 1.00 95.06 320 ALA A N 1
ATOM 2497 C CA . ALA A 1 320 ? -29.309 12.272 14.363 1.00 95.06 320 ALA A CA 1
ATOM 2498 C C . ALA A 1 320 ? -28.815 13.553 15.056 1.00 95.06 320 ALA A C 1
ATOM 2500 O O . ALA A 1 320 ? -29.025 14.649 14.539 1.00 95.06 320 ALA A O 1
ATOM 2501 N N . ASN A 1 321 ? -28.068 13.412 16.154 1.00 91.94 321 ASN A N 1
ATOM 2502 C CA . ASN A 1 321 ? -27.502 14.557 16.872 1.00 91.94 321 ASN A CA 1
ATOM 2503 C C . ASN A 1 321 ? -26.533 15.375 15.999 1.00 91.94 321 ASN A C 1
ATOM 2505 O O . ASN A 1 321 ? -26.506 16.599 16.099 1.00 91.94 321 ASN A O 1
ATOM 2509 N N . ASP A 1 322 ? -25.761 14.721 15.120 1.00 87.44 322 ASP A N 1
ATOM 2510 C CA . ASP A 1 322 ? -24.885 15.425 14.171 1.00 87.44 322 ASP A CA 1
ATOM 2511 C C . ASP A 1 322 ? -25.690 16.323 13.219 1.00 87.44 322 ASP A C 1
ATOM 2513 O O . ASP A 1 322 ? -25.289 17.456 12.960 1.00 87.44 322 ASP A O 1
ATOM 2517 N N . SER A 1 323 ? -26.853 15.854 12.752 1.00 85.62 323 SER A N 1
ATOM 2518 C CA . SER A 1 323 ? -27.708 16.607 11.825 1.00 85.62 323 SER A CA 1
ATOM 2519 C C . SER A 1 323 ? -28.408 17.814 12.455 1.00 85.62 323 SER A C 1
ATOM 2521 O O . SER A 1 323 ? -28.651 18.789 11.756 1.00 85.62 323 SER A O 1
ATOM 2523 N N . GLU A 1 324 ? -28.695 17.778 13.759 1.00 88.00 324 GLU A N 1
ATOM 2524 C CA . GLU A 1 324 ? -29.332 18.895 14.479 1.00 88.00 324 GLU A CA 1
ATOM 2525 C C . GLU A 1 324 ? -28.349 20.019 14.837 1.00 88.00 324 GLU A C 1
ATOM 2527 O O . GLU A 1 324 ? -28.764 21.134 15.145 1.00 88.00 324 GLU A O 1
ATOM 2532 N N . SER A 1 325 ? -27.044 19.733 14.814 1.00 80.44 325 SER A N 1
ATOM 2533 C CA . SER A 1 325 ? -25.993 20.694 15.171 1.00 80.44 325 SER A CA 1
ATOM 2534 C C . SER A 1 325 ? -25.476 21.543 13.999 1.00 80.44 325 SER A C 1
ATOM 2536 O O . SER A 1 325 ? -24.606 22.390 14.210 1.00 80.44 325 SER A O 1
ATOM 2538 N N . ARG A 1 326 ? -25.998 21.327 12.785 1.00 72.44 326 ARG A N 1
ATOM 2539 C CA . ARG A 1 326 ? -25.641 22.053 11.554 1.00 72.44 326 ARG A CA 1
ATOM 2540 C C . ARG A 1 326 ? -26.729 23.034 11.143 1.00 72.44 326 ARG A C 1
ATOM 2542 O O . ARG A 1 326 ? -26.352 24.122 10.658 1.00 72.44 326 ARG A O 1
#

Foldseek 3Di:
DDDDDDDDDDPPVVVVVVVVVVVVVVVVVVVVVVVPPDPPPDVLVVCVPPDLVVLVVDDDDLSSLVVNLQDAPDDLVSVLVSLVRNCVVVVHDSLVSLLVSLQVAALPHDPVSLLSSLVVLVVDDPVSLVVSLVVLVPDDPVSGHNSSVLSNLLSVCLDDDCHDQLLVCVVVVVVNLSNLVSLLSNPDLVSSVVCLVVLVVVLVVCCVPDVDLDDVSNLSSLLSLLSHDPPLLVSLVVLLVCLLVVRNNLSSLVSNVSGDLVSHDLVCLLSSLVSLLVQLVPDPDPVSVVSSLVSLVSSLVSDDPVSSVVSVVSNVVSVVVVVVVD

Organism: NCBI:txid1891926

pLDDT: mean 90.47, std 12.87, range [40.03, 98.31]